Protein AF-A0A2D5HF56-F1 (afdb_monomer_lite)

Structure (mmCIF, N/CA/C/O backbone):
data_AF-A0A2D5HF56-F1
#
_entry.id   AF-A0A2D5HF56-F1
#
loop_
_atom_site.group_PDB
_atom_site.id
_atom_site.type_symbol
_atom_site.label_atom_id
_atom_site.label_alt_id
_atom_site.label_comp_id
_atom_site.label_asym_id
_atom_site.label_entity_id
_atom_site.label_seq_id
_atom_site.pdbx_PDB_ins_code
_atom_site.Cartn_x
_atom_site.Cartn_y
_atom_site.Cartn_z
_atom_site.occupancy
_atom_site.B_iso_or_equiv
_atom_site.auth_seq_id
_atom_site.auth_comp_id
_atom_site.auth_asym_id
_atom_site.auth_atom_id
_atom_site.pdbx_PDB_model_num
ATOM 1 N N . MET A 1 1 ? -7.513 -2.313 31.348 1.00 82.38 1 MET A N 1
ATOM 2 C CA . MET A 1 1 ? -7.761 -2.172 29.903 1.00 82.38 1 MET A CA 1
ATOM 3 C C . M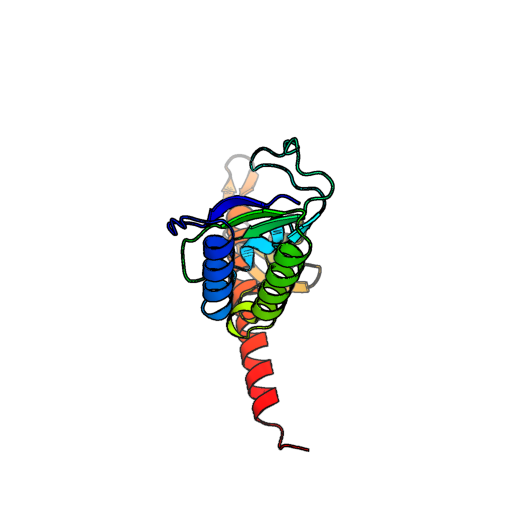ET A 1 1 ? -7.547 -0.720 29.550 1.00 82.38 1 MET A C 1
ATOM 5 O O . MET A 1 1 ? -8.024 0.143 30.278 1.00 82.38 1 MET A O 1
ATOM 9 N N . THR A 1 2 ? -6.757 -0.469 28.518 1.00 86.94 2 THR A N 1
ATOM 10 C CA . THR A 1 2 ? -6.230 0.848 28.182 1.00 86.94 2 THR A CA 1
ATOM 11 C C . THR A 1 2 ? -6.223 0.988 26.669 1.00 86.94 2 THR A C 1
ATOM 13 O O . THR A 1 2 ? -5.838 0.072 25.943 1.00 86.94 2 THR A O 1
ATOM 16 N N . THR A 1 3 ? -6.659 2.148 26.190 1.00 89.56 3 THR A N 1
ATOM 17 C CA . THR A 1 3 ? -6.572 2.534 24.783 1.00 89.56 3 THR A CA 1
ATOM 18 C C . THR A 1 3 ? -6.012 3.941 24.707 1.00 89.56 3 THR A C 1
ATOM 20 O O . THR A 1 3 ? -6.474 4.839 25.408 1.00 89.56 3 THR A O 1
ATOM 23 N N . ILE A 1 4 ? -4.995 4.112 23.874 1.00 88.56 4 ILE A N 1
ATOM 24 C CA . ILE A 1 4 ? -4.274 5.359 23.673 1.00 88.56 4 ILE A CA 1
ATOM 25 C C . ILE A 1 4 ? -4.429 5.742 22.208 1.00 88.56 4 ILE A C 1
ATOM 27 O O . ILE A 1 4 ? -4.004 5.012 21.313 1.00 88.56 4 ILE A O 1
ATOM 31 N N . VAL A 1 5 ? -5.019 6.908 21.965 1.00 88.25 5 VAL A N 1
ATOM 32 C CA . VAL A 1 5 ? -5.097 7.505 20.631 1.00 88.25 5 VAL A CA 1
ATOM 33 C C . VAL A 1 5 ? -3.895 8.431 20.474 1.00 88.25 5 VAL A C 1
ATOM 35 O O . VAL A 1 5 ? -3.876 9.529 21.023 1.00 88.25 5 VAL A O 1
ATOM 38 N N . LEU A 1 6 ? -2.868 7.970 19.760 1.00 84.06 6 LEU A N 1
ATOM 39 C CA . LEU A 1 6 ? -1.667 8.761 19.466 1.00 84.06 6 LEU A CA 1
ATOM 40 C C . LEU A 1 6 ? -1.933 9.746 18.324 1.00 84.06 6 LEU A C 1
ATOM 42 O O . LEU A 1 6 ? -1.434 10.870 18.324 1.00 84.06 6 LEU A O 1
ATOM 46 N N . SER A 1 7 ? -2.732 9.320 17.346 1.00 83.56 7 SER A N 1
ATOM 47 C CA . SER A 1 7 ? -3.205 10.151 16.247 1.00 83.56 7 SER A CA 1
ATOM 48 C C . SER A 1 7 ? -4.525 9.613 15.705 1.00 83.56 7 SER A C 1
ATOM 50 O O . SER A 1 7 ? -4.703 8.405 15.572 1.00 83.56 7 SER A O 1
ATOM 52 N N . ASN A 1 8 ? -5.440 10.510 15.357 1.00 83.19 8 ASN A N 1
ATOM 53 C CA . ASN A 1 8 ? -6.618 10.196 14.554 1.00 83.19 8 ASN A CA 1
ATOM 54 C C . ASN A 1 8 ? -6.879 11.357 13.584 1.00 83.19 8 ASN A C 1
ATOM 56 O O . ASN A 1 8 ? -7.955 11.954 13.553 1.00 83.19 8 ASN A O 1
ATOM 60 N N . GLY A 1 9 ? -5.826 11.760 12.867 1.00 78.88 9 GLY A N 1
ATOM 61 C CA . GLY A 1 9 ? -5.828 12.929 11.996 1.00 78.88 9 GLY A CA 1
ATOM 62 C C . GLY A 1 9 ? -6.280 14.210 12.703 1.00 78.88 9 GLY A C 1
ATOM 63 O O . GLY A 1 9 ? -5.784 14.562 13.771 1.00 78.88 9 GLY A O 1
ATOM 64 N N . HIS A 1 10 ? -7.206 14.932 12.071 1.00 71.12 10 HIS A N 1
ATOM 65 C CA . HIS A 1 10 ? -7.751 16.199 12.571 1.00 71.12 10 HIS A CA 1
ATOM 66 C C . HIS A 1 10 ? -8.986 16.022 13.470 1.00 71.12 10 HIS A C 1
ATOM 68 O O . HIS A 1 10 ? -9.509 17.015 13.983 1.00 71.12 10 HIS A O 1
ATOM 74 N N . LEU A 1 11 ? -9.458 14.785 13.659 1.00 70.62 11 LEU A N 1
ATOM 75 C CA . LEU A 1 11 ? -10.621 14.496 14.488 1.00 70.62 11 LEU A CA 1
ATOM 76 C C . LEU A 1 11 ? -10.235 14.666 15.957 1.00 70.62 11 LEU A C 1
ATOM 78 O O . LEU A 1 11 ? -9.488 13.874 16.531 1.00 70.62 11 LEU A O 1
ATOM 82 N N . ARG A 1 12 ? -10.732 15.744 16.562 1.00 69.12 12 ARG A N 1
ATOM 83 C CA . ARG A 1 12 ? -10.661 15.948 18.006 1.00 69.12 12 ARG A CA 1
ATOM 84 C C . ARG A 1 12 ? -11.896 15.320 18.629 1.00 69.12 12 ARG A C 1
ATOM 86 O O . ARG A 1 12 ? -12.982 15.876 18.508 1.00 69.12 12 ARG A O 1
ATOM 93 N N . SER A 1 13 ? -11.711 14.190 19.295 1.00 79.38 13 SER A N 1
ATOM 94 C CA . SER A 1 13 ? -12.762 13.546 20.079 1.00 79.38 13 SER A CA 1
ATOM 95 C C . SER A 1 13 ? -12.520 13.794 21.563 1.00 79.38 13 SER A C 1
ATOM 97 O O . SER A 1 13 ? -11.384 13.734 22.032 1.00 79.38 13 SER A O 1
ATOM 99 N N . GLU A 1 14 ? -13.588 14.081 22.303 1.00 80.88 14 GLU A N 1
ATOM 100 C CA . GLU A 1 14 ? -13.520 14.315 23.753 1.00 80.88 14 GLU A CA 1
ATOM 101 C C . GLU A 1 14 ? -13.267 13.020 24.537 1.00 80.88 14 GLU A C 1
ATOM 103 O O . GLU A 1 14 ? -12.752 13.052 25.655 1.00 80.88 14 GLU A O 1
ATOM 108 N N . THR A 1 15 ? -13.603 11.872 23.941 1.00 90.19 15 THR A N 1
ATOM 109 C CA . THR A 1 15 ? -13.439 10.545 24.534 1.00 90.19 15 THR A CA 1
ATOM 110 C C . THR A 1 15 ? -12.754 9.586 23.563 1.00 90.19 15 THR A C 1
ATOM 112 O O . THR A 1 15 ? -12.792 9.766 22.344 1.00 90.19 15 THR A O 1
ATOM 115 N N . VAL A 1 16 ? -12.135 8.540 24.118 1.00 90.94 16 VAL A N 1
ATOM 116 C CA . VAL A 1 16 ? -11.556 7.439 23.334 1.00 90.94 16 VAL A CA 1
ATOM 117 C C . VAL A 1 16 ? -12.631 6.734 22.512 1.00 90.94 16 VAL A C 1
ATOM 119 O O . VAL A 1 16 ? -12.412 6.505 21.330 1.00 90.94 16 VAL A O 1
ATOM 122 N N . GLU A 1 17 ? -13.794 6.457 23.104 1.00 93.69 17 GLU A N 1
ATOM 123 C CA . GLU A 1 17 ? -14.915 5.808 22.414 1.00 93.69 17 GLU A CA 1
ATOM 124 C C . GLU A 1 17 ? -15.308 6.583 21.148 1.00 93.69 17 GLU A C 1
ATOM 126 O O . GLU A 1 17 ? -15.296 6.034 20.053 1.00 93.69 17 GLU A O 1
ATOM 131 N N . ALA A 1 18 ? -15.504 7.902 21.266 1.00 91.75 18 ALA A N 1
ATOM 132 C CA . ALA A 1 18 ? -15.844 8.748 20.125 1.00 91.75 18 ALA A CA 1
ATOM 133 C C . ALA A 1 18 ? -14.714 8.836 19.081 1.00 91.75 18 ALA A C 1
ATOM 135 O O . ALA A 1 18 ? -14.970 9.107 17.910 1.00 91.75 18 ALA A O 1
ATOM 136 N N . ALA A 1 19 ? -13.450 8.641 19.472 1.00 91.75 19 ALA A N 1
ATOM 137 C CA . ALA A 1 19 ? -12.343 8.552 18.519 1.00 91.75 19 ALA A CA 1
ATOM 138 C C . ALA A 1 19 ? -12.366 7.228 17.739 1.00 91.75 19 ALA A C 1
ATOM 140 O O . ALA A 1 19 ? -12.103 7.228 16.536 1.00 91.75 19 ALA A O 1
ATOM 141 N N . ILE A 1 20 ? -12.681 6.121 18.417 1.00 95.06 20 ILE A N 1
ATOM 142 C CA . ILE A 1 20 ? -12.808 4.790 17.814 1.00 95.06 20 ILE A CA 1
ATOM 143 C C . ILE A 1 20 ? -14.005 4.755 16.864 1.00 95.06 20 ILE A C 1
ATOM 145 O O . ILE A 1 20 ? -13.844 4.336 15.719 1.00 95.06 20 ILE A O 1
ATOM 149 N N . ASP A 1 21 ? -15.162 5.257 17.298 1.00 94.88 21 ASP A N 1
ATOM 150 C CA . ASP A 1 21 ? -16.370 5.356 16.475 1.00 94.88 21 ASP A CA 1
ATOM 151 C C . ASP A 1 21 ? -16.101 6.139 15.189 1.00 94.88 21 ASP A C 1
ATOM 153 O O . ASP A 1 21 ? -16.334 5.631 14.094 1.00 94.88 21 ASP A O 1
ATOM 157 N N . ALA A 1 22 ? -15.506 7.329 15.309 1.00 93.19 22 ALA A N 1
ATOM 158 C CA . ALA A 1 22 ? -15.204 8.163 14.152 1.00 93.19 22 ALA A CA 1
ATOM 159 C C . ALA A 1 22 ? -14.182 7.514 13.200 1.00 93.19 22 ALA A C 1
ATOM 161 O O . ALA A 1 22 ? -14.289 7.656 11.983 1.00 93.19 22 ALA A O 1
ATOM 162 N N . LEU A 1 23 ? -13.195 6.771 13.721 1.00 95.31 23 LEU A N 1
ATOM 163 C CA . LEU A 1 23 ? -12.273 6.019 12.865 1.00 95.31 23 LEU A CA 1
ATOM 164 C C . LEU A 1 23 ? -12.994 4.886 12.121 1.00 95.31 23 LEU A C 1
ATOM 166 O O . LEU A 1 23 ? -12.729 4.670 10.940 1.00 95.31 23 LEU A O 1
ATOM 170 N N . ILE A 1 24 ? -13.904 4.170 12.784 1.00 96.62 24 ILE A N 1
ATOM 171 C CA . ILE A 1 24 ? -14.690 3.099 12.158 1.00 96.62 24 ILE A CA 1
ATOM 172 C C . ILE A 1 24 ? -15.611 3.666 11.073 1.00 96.62 24 ILE A C 1
ATOM 174 O O . ILE A 1 24 ? -15.694 3.084 9.994 1.00 96.62 24 ILE A O 1
ATOM 178 N N . GLU A 1 25 ? -16.244 4.816 11.306 1.00 95.12 25 GLU A N 1
ATOM 179 C CA . GLU A 1 25 ? -17.004 5.530 10.272 1.00 95.12 25 GLU A CA 1
ATOM 180 C C . GLU A 1 25 ? -16.121 5.854 9.061 1.00 95.12 25 GLU A C 1
ATOM 182 O O . GLU A 1 25 ? -16.479 5.540 7.926 1.00 95.12 25 GLU A O 1
ATOM 187 N N . MET A 1 26 ? -14.908 6.367 9.283 1.00 94.88 26 MET A N 1
ATOM 188 C CA . MET A 1 26 ? -13.971 6.609 8.185 1.00 94.88 26 MET A CA 1
ATOM 189 C C . MET A 1 26 ? -13.557 5.328 7.449 1.00 94.88 26 MET A C 1
ATOM 191 O O . MET A 1 26 ? -13.467 5.344 6.225 1.00 94.88 26 MET A O 1
ATOM 195 N N . LEU A 1 27 ? -13.334 4.218 8.160 1.00 96.50 27 LEU A N 1
ATOM 196 C CA . LEU A 1 27 ? -13.058 2.904 7.563 1.00 96.50 27 LEU A CA 1
ATOM 197 C C . LEU A 1 27 ? -14.255 2.357 6.768 1.00 96.50 27 LEU A C 1
ATOM 199 O O . LEU A 1 27 ? -14.063 1.548 5.861 1.00 96.50 27 LEU A O 1
ATOM 203 N N . ASN A 1 28 ? -15.478 2.795 7.060 1.00 96.19 28 ASN A N 1
ATOM 204 C CA . ASN A 1 28 ? -16.660 2.418 6.288 1.00 96.19 28 ASN A CA 1
ATOM 205 C C . ASN A 1 28 ? -16.835 3.245 5.013 1.00 96.19 28 ASN A C 1
ATOM 207 O O . ASN A 1 28 ? -17.405 2.737 4.049 1.00 96.19 28 ASN A O 1
ATOM 211 N N . ASP A 1 29 ? -16.317 4.468 4.964 1.00 95.69 29 ASP A N 1
ATOM 212 C CA . ASP A 1 29 ? -16.518 5.360 3.818 1.00 95.69 29 ASP A CA 1
ATOM 213 C C . ASP A 1 29 ? -15.306 5.407 2.882 1.00 95.69 29 ASP A C 1
ATOM 215 O O . ASP A 1 29 ? -15.468 5.451 1.659 1.00 95.69 29 ASP A O 1
ATOM 219 N N . HIS A 1 30 ? -14.094 5.322 3.432 1.00 96.62 30 HIS A N 1
ATOM 220 C CA . HIS A 1 30 ? -12.848 5.571 2.712 1.00 96.62 30 HIS A CA 1
ATOM 221 C C . HIS A 1 30 ? -11.956 4.330 2.648 1.00 96.62 30 HIS A C 1
ATOM 223 O O . HIS A 1 30 ? -11.712 3.697 3.678 1.00 96.62 30 HIS A O 1
ATOM 229 N N . PRO A 1 31 ? -11.403 3.976 1.475 1.00 97.38 31 PRO A N 1
ATOM 230 C CA . PRO A 1 31 ? -10.456 2.876 1.382 1.00 97.38 31 PRO A CA 1
ATOM 231 C C . PRO A 1 31 ? -9.149 3.224 2.096 1.00 97.38 31 PRO A C 1
ATOM 233 O O . PRO A 1 31 ? -8.596 4.318 1.942 1.00 97.38 31 PRO A O 1
ATOM 236 N N . LEU A 1 32 ? -8.615 2.259 2.840 1.00 97.69 32 LEU A N 1
ATOM 237 C CA . LEU A 1 32 ? -7.261 2.330 3.368 1.00 97.69 32 LEU A CA 1
ATOM 238 C C . LEU A 1 32 ? -6.257 2.512 2.224 1.00 97.69 32 LEU A C 1
ATOM 240 O O . LEU A 1 32 ? -6.443 2.019 1.109 1.00 97.69 32 LEU A O 1
ATOM 244 N N . ASN A 1 33 ? -5.169 3.221 2.503 1.00 96.50 33 ASN A N 1
ATOM 245 C CA . ASN A 1 33 ? -4.068 3.365 1.566 1.00 96.50 33 ASN A CA 1
ATOM 246 C C . ASN A 1 33 ? -3.184 2.126 1.626 1.00 96.50 33 ASN A C 1
ATOM 248 O O . ASN A 1 33 ? -2.427 1.942 2.581 1.00 96.50 33 ASN A O 1
ATOM 252 N N . ARG A 1 34 ? -3.233 1.304 0.580 1.00 95.94 34 ARG A N 1
ATOM 253 C CA . ARG A 1 34 ? -2.511 0.034 0.521 1.00 95.94 34 ARG A CA 1
ATOM 254 C C . ARG A 1 34 ? -0.992 0.181 0.650 1.00 95.94 34 ARG A C 1
ATOM 256 O O . ARG A 1 34 ? -0.331 -0.742 1.111 1.00 95.94 34 ARG A O 1
ATOM 263 N N . LEU A 1 35 ? -0.426 1.362 0.371 1.00 93.19 35 LEU A N 1
ATOM 264 C CA . LEU A 1 35 ? 0.994 1.650 0.623 1.00 93.19 35 LEU A CA 1
ATOM 265 C C . LEU A 1 35 ? 1.402 1.476 2.091 1.00 93.19 35 LEU A C 1
ATOM 267 O O . LEU A 1 35 ? 2.594 1.323 2.359 1.00 93.19 35 LEU A O 1
ATOM 271 N N . PHE A 1 36 ? 0.448 1.516 3.024 1.00 93.25 36 PHE A N 1
ATOM 272 C CA . PHE A 1 36 ? 0.701 1.325 4.448 1.00 93.25 36 PHE A CA 1
ATOM 273 C C . PHE A 1 36 ? 0.805 -0.145 4.871 1.00 93.25 36 PHE A C 1
ATOM 275 O O . PHE A 1 36 ? 1.264 -0.401 5.980 1.00 93.25 36 PHE A O 1
ATOM 282 N N . GLU A 1 37 ? 0.514 -1.112 3.987 1.00 93.50 37 GLU A N 1
ATOM 283 C CA . GLU A 1 37 ? 0.744 -2.538 4.275 1.00 93.50 37 GLU A CA 1
ATOM 284 C C . GLU A 1 37 ? 2.215 -2.809 4.660 1.00 93.50 37 GLU A C 1
ATOM 286 O O . GLU A 1 37 ? 2.499 -3.627 5.532 1.00 93.50 37 GLU A O 1
ATOM 291 N N . LYS A 1 38 ? 3.163 -2.050 4.087 1.00 88.50 38 LYS A N 1
ATOM 292 C CA . LYS A 1 38 ? 4.602 -2.171 4.388 1.00 88.50 38 LYS A CA 1
ATOM 293 C C . LYS A 1 38 ? 5.002 -1.713 5.801 1.00 88.50 38 LYS A C 1
ATOM 295 O O . LYS A 1 38 ? 6.154 -1.889 6.181 1.00 88.50 38 LYS A O 1
ATOM 300 N N . TYR A 1 39 ? 4.087 -1.098 6.553 1.00 85.00 39 TYR A N 1
ATOM 301 C CA . TYR A 1 39 ? 4.307 -0.596 7.915 1.00 85.00 39 TYR A CA 1
ATOM 302 C C . TYR A 1 39 ? 3.561 -1.433 8.970 1.00 85.00 39 TYR A C 1
ATOM 304 O O . TYR A 1 39 ? 3.062 -0.879 9.943 1.00 85.00 39 TYR A O 1
ATOM 312 N N . GLY A 1 40 ? 3.455 -2.750 8.762 1.00 83.56 40 GLY A N 1
ATOM 313 C CA . GLY A 1 40 ? 2.818 -3.667 9.718 1.00 83.56 40 GLY A CA 1
ATOM 314 C C . GLY A 1 40 ? 1.375 -4.046 9.377 1.00 83.56 40 GLY A C 1
ATOM 315 O O . GLY A 1 40 ? 0.597 -4.337 10.276 1.00 83.56 40 GLY A O 1
ATOM 316 N N . ASP A 1 41 ? 1.000 -4.022 8.092 1.00 90.00 41 ASP A N 1
ATOM 317 C CA . ASP A 1 41 ? -0.311 -4.475 7.592 1.00 90.00 41 ASP A CA 1
ATOM 318 C C . ASP A 1 41 ? -1.523 -3.915 8.363 1.00 90.00 41 ASP A C 1
ATOM 320 O O . ASP A 1 41 ? -2.519 -4.599 8.606 1.00 90.00 41 ASP A O 1
ATOM 324 N N . PHE A 1 42 ? -1.416 -2.644 8.759 1.00 93.50 42 PHE A N 1
ATOM 325 C CA . PHE A 1 42 ? -2.374 -1.875 9.562 1.00 93.50 42 PHE A CA 1
ATOM 326 C C . PHE A 1 42 ? -2.597 -2.337 11.008 1.00 93.50 42 PHE A C 1
ATOM 328 O O . PHE A 1 42 ? -3.125 -1.556 11.801 1.00 93.50 42 PHE A O 1
ATOM 335 N N . VAL A 1 43 ? -2.210 -3.568 11.354 1.00 92.56 43 VAL A N 1
ATOM 336 C CA . VAL A 1 43 ? -2.427 -4.198 12.660 1.00 92.56 43 VAL A CA 1
ATOM 337 C C . VAL A 1 43 ? -1.157 -4.933 13.082 1.00 92.56 43 VAL A C 1
ATOM 339 O O . VAL A 1 43 ? -0.854 -6.015 12.581 1.00 92.56 43 VAL A O 1
ATOM 342 N N . GLU A 1 44 ? -0.442 -4.381 14.058 1.00 87.19 44 GLU A N 1
ATOM 343 C CA . GLU A 1 44 ? 0.815 -4.944 14.552 1.00 87.19 44 GLU A CA 1
ATOM 344 C C . GLU A 1 44 ? 0.675 -5.402 16.009 1.00 87.19 44 GLU A C 1
ATOM 346 O O . GLU A 1 44 ? 0.131 -4.695 16.865 1.00 87.19 44 GLU A O 1
ATOM 351 N N . ARG A 1 45 ? 1.158 -6.616 16.294 1.00 73.06 45 ARG A N 1
ATOM 352 C CA . ARG A 1 45 ? 1.278 -7.137 17.663 1.00 73.06 45 ARG A CA 1
ATOM 353 C C . ARG A 1 45 ? 2.547 -6.561 18.291 1.00 73.06 45 ARG A C 1
ATOM 355 O O . ARG A 1 45 ? 3.537 -6.417 17.589 1.00 73.06 45 ARG A O 1
ATOM 362 N N . ASP A 1 46 ? 2.509 -6.276 19.592 1.00 68.38 46 ASP A N 1
ATOM 363 C CA . ASP A 1 46 ? 3.597 -5.657 20.369 1.00 68.38 46 ASP A CA 1
ATOM 364 C C . ASP A 1 46 ? 3.719 -4.144 20.158 1.00 68.38 46 ASP A C 1
ATOM 366 O O . ASP A 1 46 ? 4.698 -3.637 19.610 1.00 68.38 46 ASP A O 1
ATOM 370 N N . ALA A 1 47 ? 2.697 -3.411 20.614 1.00 63.72 47 ALA A N 1
ATOM 371 C CA . ALA A 1 47 ? 2.599 -1.973 20.415 1.00 63.72 47 ALA A CA 1
ATOM 372 C C . ALA A 1 47 ? 3.849 -1.198 20.860 1.00 63.72 47 ALA A C 1
ATOM 374 O O . ALA A 1 47 ? 4.188 -1.095 22.044 1.00 63.72 47 ALA A O 1
ATOM 375 N N . ARG A 1 48 ? 4.483 -0.575 19.872 1.00 66.06 48 ARG A N 1
ATOM 376 C CA . ARG A 1 48 ? 5.541 0.411 20.045 1.00 66.06 48 ARG A CA 1
ATOM 377 C C . ARG A 1 48 ? 4.999 1.788 19.690 1.00 66.06 48 ARG A C 1
ATOM 379 O O . ARG A 1 48 ? 4.079 1.922 18.885 1.00 66.06 48 ARG A O 1
ATOM 386 N N . ASN A 1 49 ? 5.560 2.830 20.287 1.00 62.75 49 ASN A N 1
ATOM 387 C CA . ASN A 1 49 ? 5.280 4.192 19.860 1.00 62.75 49 ASN A CA 1
ATOM 388 C C . ASN A 1 49 ? 5.868 4.450 18.455 1.00 62.75 49 ASN A C 1
ATOM 390 O O . ASN A 1 49 ? 6.608 3.634 17.906 1.00 62.75 49 ASN A O 1
ATOM 394 N N . LEU A 1 50 ? 5.602 5.629 17.884 1.00 62.00 50 LEU A N 1
ATOM 395 C CA . LEU A 1 50 ? 6.124 6.021 16.562 1.00 62.00 50 LEU A CA 1
ATOM 396 C C . LEU A 1 50 ? 7.668 6.062 16.475 1.00 62.00 50 LEU A C 1
ATOM 398 O O . LEU A 1 50 ? 8.211 6.230 15.387 1.00 62.00 50 LEU A O 1
ATOM 402 N N . ARG A 1 51 ? 8.379 5.940 17.605 1.00 64.81 51 ARG A N 1
ATOM 403 C CA . ARG A 1 51 ? 9.846 5.857 17.697 1.00 64.81 51 ARG A CA 1
ATOM 404 C C . ARG A 1 51 ? 10.353 4.418 17.870 1.00 64.81 51 ARG A C 1
ATOM 406 O O . ARG A 1 51 ? 11.560 4.220 17.950 1.00 64.81 51 ARG A O 1
ATOM 413 N N . GLY A 1 52 ? 9.466 3.423 17.913 1.00 66.31 52 GLY A N 1
ATOM 414 C CA . GLY A 1 52 ? 9.821 2.020 18.132 1.00 66.31 52 GLY A CA 1
ATOM 415 C C . GLY A 1 52 ? 10.033 1.643 19.603 1.00 66.31 52 GLY A C 1
ATOM 416 O O . GLY A 1 52 ? 10.539 0.557 19.877 1.00 66.31 52 GLY A O 1
ATOM 417 N N . GLU A 1 53 ? 9.660 2.508 20.546 1.00 70.06 53 GLU A N 1
ATOM 418 C CA . GLU A 1 53 ? 9.821 2.278 21.986 1.00 70.06 53 GLU A CA 1
ATOM 419 C C . GLU A 1 53 ? 8.564 1.627 22.571 1.00 70.06 53 GLU A C 1
ATOM 421 O O . GLU A 1 53 ? 7.447 1.905 22.131 1.00 70.06 53 GLU A O 1
ATOM 426 N N . TRP A 1 54 ? 8.732 0.784 23.588 1.00 67.06 54 TRP A N 1
ATOM 427 C CA . TRP A 1 54 ? 7.609 0.193 24.312 1.00 67.06 54 TRP A CA 1
ATOM 428 C C . TRP A 1 54 ? 6.760 1.270 24.988 1.00 67.06 54 TRP A C 1
ATOM 430 O O . TRP A 1 54 ? 7.284 2.180 25.630 1.00 67.06 54 TRP A O 1
ATOM 440 N N . LEU A 1 55 ? 5.439 1.146 24.869 1.00 69.25 55 LEU A N 1
ATOM 441 C CA . LEU A 1 55 ? 4.513 1.989 25.616 1.00 69.25 55 LEU A CA 1
ATOM 442 C C . LEU A 1 55 ? 4.317 1.408 27.020 1.00 69.25 55 LEU A C 1
ATOM 444 O O . LEU A 1 55 ? 3.652 0.386 27.197 1.00 69.25 55 LEU A O 1
ATOM 448 N N . GLU A 1 56 ? 4.904 2.065 28.022 1.00 65.88 56 GLU A N 1
ATOM 449 C CA . GLU A 1 56 ? 4.703 1.704 29.427 1.00 65.88 56 GLU A CA 1
ATOM 450 C C . GLU A 1 56 ? 3.207 1.737 29.791 1.00 65.88 56 GLU A C 1
ATOM 452 O O . GLU A 1 56 ? 2.485 2.677 29.457 1.00 65.88 56 GLU A O 1
ATOM 457 N N . GLY A 1 57 ? 2.729 0.696 30.481 1.00 66.06 57 GLY A N 1
ATOM 458 C CA . GLY A 1 57 ? 1.340 0.601 30.949 1.00 66.06 57 GLY A CA 1
ATOM 459 C C . GLY A 1 57 ? 0.335 -0.010 29.962 1.00 66.06 57 GLY A C 1
ATOM 460 O O . GLY A 1 57 ? -0.853 -0.079 30.287 1.00 66.06 57 GLY A O 1
ATOM 461 N N . VAL A 1 58 ? 0.776 -0.489 28.790 1.00 69.88 58 VAL A N 1
ATOM 462 C CA . VAL A 1 58 ? -0.088 -1.183 27.814 1.00 69.88 58 VAL A CA 1
ATOM 463 C C . VAL A 1 58 ? 0.523 -2.523 27.385 1.00 69.88 58 VAL A C 1
ATOM 465 O O . VAL A 1 58 ? 0.865 -2.753 26.229 1.00 69.88 58 VAL A O 1
ATOM 468 N N . GLU A 1 59 ? 0.677 -3.435 28.344 1.00 75.50 59 GLU A N 1
ATOM 469 C CA . GLU A 1 59 ? 1.131 -4.800 28.058 1.00 75.50 59 GLU A CA 1
ATOM 470 C C . GLU A 1 59 ? 0.145 -5.525 27.127 1.00 75.50 59 GLU A C 1
ATOM 472 O O . GLU A 1 59 ? -1.074 -5.346 27.240 1.00 75.50 59 GLU A O 1
ATOM 477 N N . ASN A 1 60 ? 0.681 -6.354 26.223 1.00 78.94 60 ASN A N 1
ATOM 478 C CA . ASN A 1 60 ? -0.072 -7.138 25.233 1.00 78.94 60 ASN A CA 1
ATOM 479 C C . ASN A 1 60 ? -0.984 -6.299 24.320 1.00 78.94 60 ASN A C 1
ATOM 481 O O . ASN A 1 60 ? -2.025 -6.771 23.863 1.00 78.94 60 ASN A O 1
ATOM 485 N N . ALA A 1 61 ? -0.614 -5.042 24.077 1.00 85.75 61 ALA A N 1
ATOM 486 C CA . ALA A 1 61 ? -1.386 -4.154 23.228 1.00 85.75 61 ALA A CA 1
ATOM 487 C C . ALA A 1 61 ? -1.142 -4.398 21.739 1.00 85.75 61 ALA A C 1
ATOM 489 O O . ALA A 1 61 ? -0.050 -4.781 21.310 1.00 85.75 61 ALA A O 1
ATOM 490 N N . ILE A 1 62 ? -2.173 -4.101 20.958 1.00 90.31 62 ILE A N 1
ATOM 491 C CA . ILE A 1 62 ? -2.152 -4.102 19.501 1.00 90.31 62 ILE A CA 1
ATOM 492 C C . ILE A 1 62 ? -2.070 -2.656 19.022 1.00 90.31 62 ILE A C 1
ATOM 494 O O . ILE A 1 62 ? -2.767 -1.777 19.538 1.00 90.31 62 ILE A O 1
ATOM 498 N N . SER A 1 63 ? -1.193 -2.426 18.048 1.00 90.50 63 SER A N 1
ATOM 499 C CA . SER A 1 63 ? -1.053 -1.156 17.348 1.00 90.50 63 SER A CA 1
ATOM 500 C C . SER A 1 63 ? -1.874 -1.175 16.065 1.00 90.50 63 SER A C 1
ATOM 502 O O . SER A 1 63 ? -1.784 -2.110 15.271 1.00 90.50 63 SER A O 1
ATOM 504 N N . PHE A 1 64 ? -2.651 -0.120 15.862 1.00 93.62 64 PHE A N 1
ATOM 505 C CA . 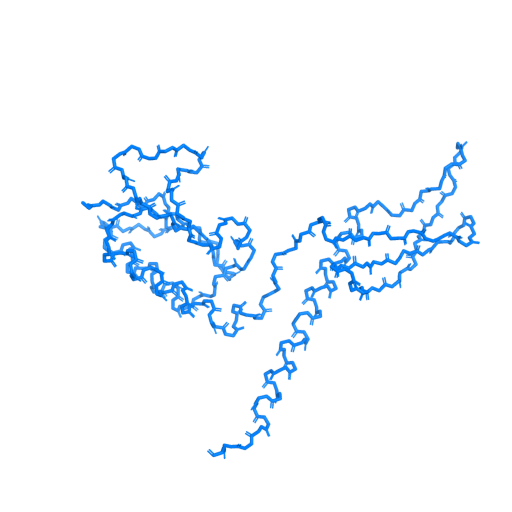PHE A 1 64 ? -3.418 0.152 14.658 1.00 93.62 64 PHE A CA 1
ATOM 506 C C . PHE A 1 64 ? -2.842 1.399 14.003 1.00 93.62 64 PHE A C 1
ATOM 508 O O . PHE A 1 64 ? -2.928 2.491 14.572 1.00 93.62 64 PHE A O 1
ATOM 515 N N . PHE A 1 65 ? -2.249 1.250 12.821 1.00 92.94 65 PHE A N 1
ATOM 516 C CA . PHE A 1 65 ? -1.556 2.339 12.138 1.00 92.94 65 PHE A CA 1
ATOM 517 C C . PHE A 1 65 ? -1.866 2.356 10.648 1.00 92.94 65 PHE A C 1
ATOM 519 O O . PHE A 1 65 ? -1.754 1.345 9.964 1.00 92.94 65 PHE A O 1
ATOM 526 N N . GLY A 1 66 ? -2.218 3.519 10.116 1.00 94.25 66 GLY A N 1
ATOM 527 C CA . GLY A 1 66 ? -2.550 3.610 8.706 1.00 94.25 66 GLY A CA 1
ATOM 528 C C . GLY A 1 66 ? -2.917 5.002 8.244 1.00 94.25 66 GLY A C 1
ATOM 529 O O . GLY A 1 66 ? -2.826 5.987 8.976 1.00 94.25 66 GLY A O 1
ATOM 530 N N . ASN A 1 67 ? -3.335 5.058 6.987 1.00 95.25 67 ASN A N 1
ATOM 531 C CA . ASN A 1 67 ? -3.870 6.241 6.337 1.00 95.25 67 ASN A CA 1
ATOM 532 C C . ASN A 1 67 ? -4.900 5.805 5.290 1.00 95.25 67 ASN A C 1
ATOM 534 O O . ASN A 1 67 ? -4.974 4.626 4.936 1.00 95.25 67 ASN A O 1
ATOM 538 N N . PHE A 1 68 ? -5.655 6.759 4.766 1.00 95.81 68 PHE A N 1
ATOM 539 C CA . PHE A 1 68 ? -6.658 6.550 3.732 1.00 95.81 68 PHE A CA 1
ATOM 540 C C . PHE A 1 68 ? -6.101 6.925 2.357 1.00 95.81 68 PHE A C 1
ATOM 542 O O . PHE A 1 68 ? -5.168 7.721 2.231 1.00 95.81 68 PHE A O 1
ATOM 549 N N . PHE A 1 69 ? -6.608 6.281 1.310 1.00 95.06 69 PHE A N 1
ATOM 550 C CA . PHE A 1 69 ? -6.092 6.462 -0.047 1.00 95.06 69 PHE A CA 1
ATOM 551 C C . PHE A 1 69 ? -6.490 7.819 -0.638 1.00 95.06 69 PHE A C 1
ATOM 553 O O . PHE A 1 69 ? -5.697 8.466 -1.318 1.00 95.06 69 PHE A O 1
ATOM 560 N N . ASP A 1 70 ? -7.706 8.264 -0.343 1.00 93.50 70 ASP A N 1
ATOM 561 C CA . ASP A 1 70 ? -8.320 9.483 -0.868 1.00 93.50 70 ASP A CA 1
ATOM 562 C C . ASP A 1 70 ? -8.291 10.656 0.125 1.00 93.50 70 ASP A C 1
ATOM 564 O O . ASP A 1 70 ? -8.755 11.755 -0.188 1.00 93.50 70 ASP A O 1
ATOM 568 N N . ARG A 1 71 ? -7.733 10.451 1.324 1.00 88.94 71 ARG A N 1
ATOM 569 C CA . ARG A 1 71 ? -7.650 11.462 2.382 1.00 88.94 71 ARG A CA 1
ATOM 570 C C . ARG A 1 71 ? -6.311 11.409 3.097 1.00 88.94 71 ARG A C 1
ATOM 572 O O . ARG A 1 71 ? -5.815 10.348 3.443 1.00 88.94 71 ARG A O 1
ATOM 579 N N . SER A 1 72 ? -5.761 12.580 3.407 1.00 86.31 72 SER A N 1
ATOM 580 C CA . SER A 1 72 ? -4.596 12.693 4.286 1.00 86.31 72 SER A CA 1
ATOM 581 C C . SER A 1 72 ? -5.035 12.638 5.753 1.00 86.31 72 SER A C 1
ATOM 583 O O . SER A 1 72 ? -5.159 13.674 6.407 1.00 86.31 72 SER A O 1
ATOM 585 N N . HIS A 1 73 ? -5.281 11.433 6.268 1.00 87.75 73 HIS A N 1
ATOM 586 C CA . HIS A 1 73 ? -5.729 11.186 7.639 1.00 87.75 73 HIS A CA 1
ATOM 587 C C . HIS A 1 73 ? -4.983 9.997 8.249 1.00 87.75 73 HIS A C 1
ATOM 589 O O . HIS A 1 73 ? -5.425 8.852 8.191 1.00 87.75 73 HIS A O 1
ATOM 595 N N . VAL A 1 74 ? -3.819 10.280 8.832 1.00 90.75 74 VAL A N 1
ATOM 596 C CA . VAL A 1 74 ? -3.040 9.263 9.544 1.00 90.75 74 VAL A CA 1
ATOM 597 C C . VAL A 1 74 ? -3.719 8.943 10.873 1.00 90.75 74 VAL A C 1
ATOM 599 O O . VAL A 1 74 ? -4.025 9.854 11.645 1.00 90.75 74 VAL A O 1
ATOM 602 N N . PHE A 1 75 ? -3.912 7.658 11.156 1.00 92.75 75 PHE A N 1
ATOM 603 C CA . PHE A 1 75 ? -4.338 7.172 12.465 1.00 92.75 75 PHE A CA 1
ATOM 604 C C . PHE A 1 75 ? -3.245 6.308 13.098 1.00 92.75 75 PHE A C 1
ATOM 606 O O . PHE A 1 75 ? -2.498 5.610 12.414 1.00 92.75 75 PHE A O 1
ATOM 613 N N . SER A 1 76 ? -3.139 6.393 14.420 1.00 91.69 76 SER A N 1
ATOM 614 C CA . SER A 1 76 ? -2.237 5.613 15.257 1.00 91.69 76 SER A CA 1
ATOM 615 C C . SER A 1 76 ? -2.908 5.414 16.612 1.00 91.69 76 SER A C 1
ATOM 617 O O . SER A 1 76 ? -3.053 6.358 17.395 1.00 91.69 76 SER A O 1
ATOM 619 N N . ILE A 1 77 ? -3.375 4.196 16.862 1.00 91.50 77 ILE A N 1
ATOM 620 C CA . ILE A 1 77 ? -4.097 3.819 18.076 1.00 91.50 77 ILE A CA 1
ATOM 621 C C . ILE A 1 77 ? -3.431 2.587 18.661 1.00 91.50 77 ILE A C 1
ATOM 623 O O . ILE A 1 77 ? -3.104 1.652 17.942 1.00 91.50 77 ILE A O 1
ATOM 627 N N . VAL A 1 78 ? -3.256 2.575 19.975 1.00 90.88 78 VAL A N 1
ATOM 628 C CA . VAL A 1 78 ? -2.740 1.422 20.706 1.00 90.88 78 VAL A CA 1
ATOM 629 C C . VAL A 1 78 ? -3.779 0.984 21.718 1.00 90.88 78 VAL A C 1
ATOM 631 O O . VAL A 1 78 ? -4.274 1.808 22.484 1.00 90.88 78 VAL A O 1
ATOM 634 N N . SER A 1 79 ? -4.122 -0.301 21.733 1.00 91.12 79 SER A N 1
ATOM 635 C CA . SER A 1 79 ? -5.151 -0.817 22.633 1.00 91.12 79 SER A CA 1
ATOM 636 C C . SER A 1 79 ? -4.840 -2.221 23.136 1.00 91.12 79 SER A C 1
ATOM 638 O O . SER A 1 79 ? -4.443 -3.089 22.363 1.00 91.12 79 SER A O 1
ATOM 640 N N . ASN A 1 80 ? -5.061 -2.448 24.432 1.00 90.56 80 ASN A N 1
ATOM 641 C CA . ASN A 1 80 ? -5.223 -3.785 25.015 1.00 90.56 80 ASN A CA 1
ATOM 642 C C . ASN A 1 80 ? -6.647 -4.010 25.554 1.00 90.56 80 ASN A C 1
ATOM 644 O O . ASN A 1 80 ? -6.881 -4.921 26.347 1.00 90.56 80 ASN A O 1
ATOM 648 N N . ASP A 1 81 ? -7.590 -3.153 25.156 1.00 92.75 81 ASP A N 1
ATOM 649 C CA . ASP A 1 81 ? -9.009 -3.348 25.413 1.00 92.75 81 ASP A CA 1
ATOM 650 C C . ASP A 1 81 ? -9.578 -4.321 24.367 1.00 92.75 81 ASP A C 1
ATOM 652 O O . ASP A 1 81 ? -9.604 -3.976 23.181 1.00 92.75 81 ASP A O 1
ATOM 656 N N . PRO A 1 82 ? -10.040 -5.523 24.765 1.00 93.69 82 PRO A N 1
ATOM 657 C CA . PRO A 1 82 ? -10.551 -6.511 23.822 1.00 93.69 82 PRO A CA 1
ATOM 658 C C . PRO A 1 82 ? -11.691 -5.980 22.950 1.00 93.69 82 PRO A C 1
ATOM 660 O O . PRO A 1 82 ? -11.765 -6.339 21.777 1.00 93.69 82 PRO A O 1
ATOM 663 N N . HIS A 1 83 ? -12.542 -5.102 23.491 1.00 95.56 83 HIS A N 1
ATOM 664 C CA . HIS A 1 83 ? -13.683 -4.563 22.759 1.00 95.56 83 HIS A CA 1
ATOM 665 C C . HIS A 1 83 ? -13.240 -3.636 21.620 1.00 95.56 83 HIS A C 1
ATOM 667 O O . HIS A 1 83 ? -13.683 -3.789 20.480 1.00 95.56 83 HIS A O 1
ATOM 673 N N . HIS A 1 84 ? -12.322 -2.704 21.894 1.00 95.19 84 HIS A N 1
ATOM 674 C CA . HIS A 1 84 ? -11.779 -1.818 20.859 1.00 95.19 84 HIS A CA 1
ATOM 675 C C . HIS A 1 84 ? -10.955 -2.588 19.829 1.00 95.19 84 HIS A C 1
ATOM 677 O O . HIS A 1 84 ? -11.074 -2.334 18.631 1.00 95.19 84 HIS A O 1
ATOM 683 N N . VAL A 1 85 ? -10.145 -3.545 20.287 1.00 94.75 85 VAL A N 1
ATOM 684 C CA . VAL A 1 85 ? -9.328 -4.399 19.420 1.00 94.75 85 VAL A CA 1
ATOM 685 C C . VAL A 1 85 ? -10.203 -5.157 18.427 1.00 94.75 85 VAL A C 1
ATOM 687 O O . VAL A 1 85 ? -9.933 -5.121 17.229 1.00 94.75 85 VAL A O 1
ATOM 690 N N . GLU A 1 86 ? -11.254 -5.825 18.904 1.00 96.88 86 GLU A N 1
ATOM 691 C CA . GLU A 1 86 ? -12.155 -6.605 18.056 1.00 96.88 86 GLU A CA 1
ATOM 692 C C . GLU A 1 86 ? -12.809 -5.727 16.984 1.00 96.88 86 GLU A C 1
ATOM 694 O O . GLU A 1 86 ? -12.764 -6.055 15.796 1.00 96.88 86 GLU A O 1
ATOM 699 N N . ARG A 1 87 ? -13.348 -4.572 17.388 1.00 97.81 87 ARG A N 1
ATOM 700 C CA . ARG A 1 87 ? -14.026 -3.641 16.479 1.00 97.81 87 ARG A CA 1
ATOM 701 C C . ARG A 1 87 ? -13.094 -3.073 15.413 1.00 97.81 87 ARG A C 1
ATOM 703 O O . ARG A 1 87 ? -13.461 -3.053 14.239 1.00 97.81 87 ARG A O 1
ATOM 710 N N . LEU A 1 88 ? -11.893 -2.639 15.797 1.00 97.06 88 LEU A N 1
ATOM 711 C CA . LEU A 1 88 ? -10.910 -2.094 14.858 1.00 97.06 88 LEU A CA 1
ATOM 712 C C . LEU A 1 88 ? -10.392 -3.164 13.893 1.00 97.06 88 LEU A C 1
ATOM 714 O O . LEU A 1 88 ? -10.330 -2.916 12.690 1.00 97.06 88 LEU A O 1
ATOM 718 N N . CYS A 1 89 ? -10.084 -4.366 14.387 1.00 97.06 89 CYS A N 1
ATOM 719 C CA . CYS A 1 89 ? -9.697 -5.494 13.540 1.00 97.06 89 CYS A CA 1
ATOM 720 C C . CYS A 1 89 ? -10.792 -5.830 12.521 1.00 97.06 89 CYS A C 1
ATOM 722 O O . CYS A 1 89 ? -10.492 -6.001 11.340 1.00 97.06 89 CYS A O 1
ATOM 724 N N . ALA A 1 90 ? -12.054 -5.889 12.955 1.00 98.19 90 ALA A N 1
ATOM 725 C CA . ALA A 1 90 ? -13.183 -6.166 12.073 1.00 98.19 90 ALA A CA 1
ATOM 726 C C . ALA A 1 90 ? -13.362 -5.071 11.009 1.00 98.19 90 ALA A C 1
ATOM 728 O O . ALA A 1 90 ? -13.500 -5.387 9.828 1.00 98.19 90 ALA A O 1
ATOM 729 N N . ALA A 1 91 ? -13.301 -3.794 11.400 1.00 98.19 91 ALA A N 1
ATOM 730 C CA . ALA A 1 91 ? -13.438 -2.666 10.480 1.00 98.19 91 ALA A CA 1
ATOM 731 C C . ALA A 1 91 ? -12.298 -2.613 9.447 1.00 98.19 91 ALA A C 1
ATOM 733 O O . ALA A 1 91 ? -12.549 -2.439 8.255 1.00 98.19 91 ALA A O 1
ATOM 734 N N . ILE A 1 92 ? -11.050 -2.834 9.873 1.00 97.88 92 ILE A N 1
ATOM 735 C CA . ILE A 1 92 ? -9.894 -2.906 8.968 1.00 97.88 92 ILE A CA 1
ATOM 736 C C . ILE A 1 92 ? -10.027 -4.103 8.024 1.00 97.88 92 ILE A C 1
ATOM 738 O O . ILE A 1 92 ? -9.847 -3.951 6.817 1.00 97.88 92 ILE A O 1
ATOM 742 N N . ALA A 1 93 ? -10.380 -5.284 8.537 1.00 97.81 93 ALA A N 1
ATOM 743 C CA . ALA A 1 93 ? -10.568 -6.472 7.709 1.00 97.81 93 ALA A CA 1
ATOM 744 C C . ALA A 1 93 ? -11.666 -6.261 6.655 1.00 97.81 93 ALA A C 1
ATOM 746 O O . ALA A 1 93 ? -11.454 -6.598 5.492 1.00 97.81 93 ALA A O 1
ATOM 747 N N . ALA A 1 94 ? -12.796 -5.654 7.032 1.00 98.19 94 ALA A N 1
ATOM 748 C CA . ALA A 1 94 ? -13.873 -5.310 6.109 1.00 98.19 94 ALA A CA 1
ATOM 749 C C . ALA A 1 94 ? -13.417 -4.294 5.049 1.00 98.19 94 ALA A C 1
ATOM 751 O O . ALA A 1 94 ? -13.669 -4.493 3.860 1.00 98.19 94 ALA A O 1
ATOM 752 N N . ASN A 1 95 ? -12.683 -3.249 5.449 1.00 98.19 95 ASN A N 1
ATOM 753 C CA . ASN A 1 95 ? -12.149 -2.253 4.521 1.00 98.19 95 ASN A CA 1
ATOM 754 C C . ASN A 1 95 ? -11.226 -2.885 3.464 1.00 98.19 95 ASN A C 1
ATOM 756 O O . ASN A 1 95 ? -11.333 -2.580 2.278 1.00 98.19 95 ASN A O 1
ATOM 760 N N . ARG A 1 96 ? -10.385 -3.841 3.872 1.00 97.38 96 ARG A N 1
ATOM 761 C CA . ARG A 1 96 ? -9.461 -4.553 2.975 1.00 97.38 96 ARG A CA 1
ATOM 762 C C . ARG A 1 96 ? -10.146 -5.446 1.939 1.00 97.38 96 ARG A C 1
ATOM 764 O O . ARG A 1 96 ? -9.509 -5.845 0.970 1.00 97.38 96 ARG A O 1
ATOM 771 N N . GLN A 1 97 ? -11.424 -5.772 2.128 1.00 97.38 97 GLN A N 1
ATOM 772 C CA . GLN A 1 97 ? -12.211 -6.521 1.143 1.00 97.38 97 GLN A CA 1
ATOM 773 C C . GLN A 1 97 ? -12.928 -5.611 0.141 1.00 97.38 97 GLN A C 1
ATOM 775 O O . GLN A 1 97 ? -13.571 -6.102 -0.787 1.00 97.38 97 GLN A O 1
ATOM 780 N N . ARG A 1 98 ? -12.844 -4.286 0.303 1.00 96.38 98 ARG A N 1
ATOM 781 C CA . ARG A 1 98 ? -13.534 -3.362 -0.593 1.00 96.38 98 ARG A CA 1
ATOM 782 C C . ARG A 1 98 ? -12.902 -3.361 -1.991 1.00 96.38 98 ARG A C 1
ATOM 784 O O . ARG A 1 98 ? -11.673 -3.386 -2.107 1.00 96.38 98 ARG A O 1
ATOM 791 N N . PRO A 1 99 ? -13.706 -3.239 -3.063 1.00 96.31 99 PRO A N 1
ATOM 792 C CA . PRO A 1 99 ? -13.192 -3.153 -4.430 1.00 96.31 99 PRO A CA 1
ATOM 793 C C . PRO A 1 99 ? -12.209 -1.995 -4.652 1.00 96.31 99 PRO A C 1
ATOM 795 O O . PRO A 1 99 ? -11.201 -2.161 -5.331 1.00 96.31 99 PRO A O 1
ATOM 798 N N . ASP A 1 100 ? -12.468 -0.829 -4.060 1.00 96.00 100 ASP A N 1
ATOM 799 C CA . ASP A 1 100 ? -11.620 0.364 -4.174 1.00 96.00 100 ASP A CA 1
ATOM 800 C C . ASP A 1 100 ? -10.279 0.234 -3.426 1.00 96.00 100 ASP A C 1
ATOM 802 O O . ASP A 1 100 ? -9.278 0.813 -3.852 1.00 96.00 100 ASP A O 1
ATOM 806 N N . TYR A 1 101 ? -10.222 -0.574 -2.366 1.00 97.19 101 TYR A N 1
ATOM 807 C CA . TYR A 1 101 ? -8.974 -0.998 -1.733 1.00 97.19 101 TYR A CA 1
ATOM 808 C C . TYR A 1 101 ? -8.219 -2.017 -2.597 1.00 97.19 101 TYR A C 1
ATOM 810 O O . TYR A 1 101 ? -7.044 -1.825 -2.905 1.00 97.19 101 TYR A O 1
ATOM 818 N N . LEU A 1 102 ? -8.897 -3.079 -3.044 1.00 97.00 102 LEU A N 1
ATOM 819 C CA . LEU A 1 102 ? -8.285 -4.168 -3.817 1.00 97.00 102 LEU A CA 1
ATOM 820 C C . LEU A 1 102 ? -7.769 -3.715 -5.190 1.00 97.00 102 LEU A C 1
ATOM 822 O O . LEU A 1 102 ? -6.793 -4.271 -5.705 1.00 97.00 102 LEU A O 1
ATOM 826 N N . ARG A 1 103 ? -8.380 -2.675 -5.762 1.00 96.50 103 ARG A N 1
ATOM 827 C CA . ARG A 1 103 ? -7.933 -2.038 -7.004 1.00 96.50 103 ARG A CA 1
ATOM 828 C C . ARG A 1 103 ? -6.602 -1.296 -6.855 1.00 96.50 103 ARG A C 1
ATOM 830 O O . ARG A 1 103 ? -5.927 -1.070 -7.858 1.00 96.50 103 ARG A O 1
ATOM 837 N N . GLN A 1 104 ? -6.192 -0.930 -5.638 1.00 96.75 104 GLN A N 1
ATOM 838 C CA . GLN A 1 104 ? -4.871 -0.345 -5.402 1.00 96.75 104 GLN A CA 1
ATOM 839 C C . GLN A 1 104 ? -3.784 -1.422 -5.553 1.00 96.75 104 GLN A C 1
ATOM 841 O O . GLN A 1 10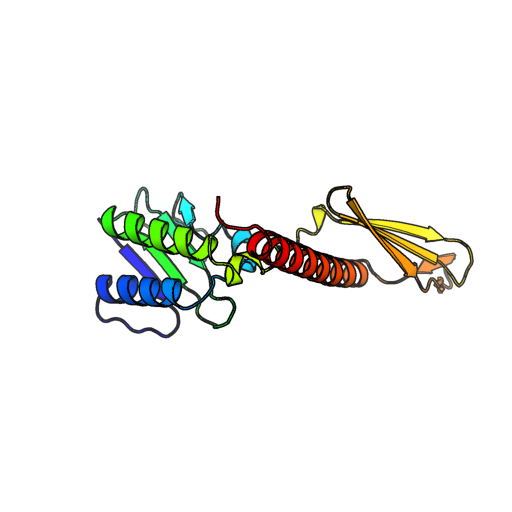4 ? -3.942 -2.530 -5.023 1.00 96.75 104 GLN A O 1
ATOM 846 N N . PRO A 1 105 ? -2.663 -1.123 -6.235 1.00 94.75 105 PRO A N 1
ATOM 847 C CA . PRO A 1 105 ? -1.559 -2.066 -6.332 1.00 94.75 105 PRO A CA 1
ATOM 848 C C . PRO A 1 105 ? -0.935 -2.318 -4.951 1.00 94.75 105 PRO A C 1
ATOM 850 O O . PRO A 1 105 ? -0.909 -1.408 -4.116 1.00 94.75 105 PRO A O 1
ATOM 853 N N . PRO A 1 106 ? -0.417 -3.532 -4.697 1.00 92.81 106 PRO A N 1
ATOM 854 C CA . PRO A 1 106 ? 0.339 -3.808 -3.480 1.00 92.81 106 PRO A CA 1
ATOM 855 C C . PRO A 1 106 ? 1.592 -2.915 -3.392 1.00 92.81 106 PRO A C 1
ATOM 857 O O . PRO A 1 106 ? 2.071 -2.425 -4.424 1.00 92.81 106 PRO A O 1
ATOM 860 N N . PRO A 1 107 ? 2.159 -2.707 -2.187 1.00 94.00 107 PRO A N 1
ATOM 861 C CA . PRO A 1 107 ? 3.407 -1.975 -2.036 1.00 94.00 107 PRO A CA 1
ATOM 862 C C . PRO A 1 107 ? 4.520 -2.557 -2.907 1.00 94.00 107 PRO A C 1
ATOM 864 O O . PRO A 1 107 ? 4.757 -3.763 -2.937 1.00 94.00 107 PRO A O 1
ATOM 867 N N . TYR A 1 108 ? 5.224 -1.663 -3.592 1.00 95.19 108 TYR A N 1
ATOM 868 C CA . TYR A 1 108 ? 6.403 -2.008 -4.369 1.00 95.19 108 TYR A CA 1
ATOM 869 C C . TYR A 1 108 ? 7.578 -2.354 -3.447 1.00 95.19 108 TYR A C 1
ATOM 871 O O . TYR A 1 108 ? 7.904 -1.577 -2.545 1.00 95.19 108 TYR A O 1
ATOM 879 N N . ASP A 1 109 ? 8.239 -3.472 -3.725 1.00 95.25 109 ASP A N 1
ATOM 880 C CA . ASP A 1 109 ? 9.435 -3.938 -3.032 1.00 95.25 109 ASP A CA 1
ATOM 881 C C . ASP A 1 109 ? 10.640 -3.853 -3.989 1.00 95.25 109 ASP A C 1
ATOM 883 O O . ASP A 1 109 ? 10.664 -4.539 -5.018 1.00 95.25 109 ASP A O 1
ATOM 887 N N . PRO A 1 110 ? 11.631 -2.987 -3.712 1.00 95.69 110 PRO A N 1
ATOM 888 C CA . PRO A 1 110 ?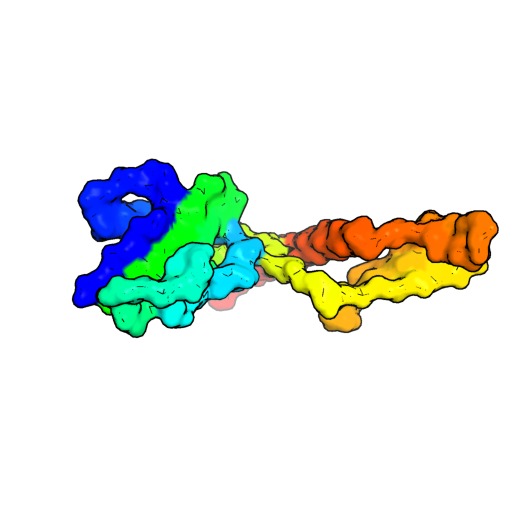 12.782 -2.813 -4.590 1.00 95.69 110 PRO A CA 1
ATOM 889 C C . PRO A 1 110 ? 13.623 -4.080 -4.747 1.00 95.69 110 PRO A C 1
ATOM 891 O O . PRO A 1 110 ? 14.161 -4.277 -5.836 1.00 95.69 110 PRO A O 1
ATOM 894 N N . ASP A 1 111 ? 13.668 -4.952 -3.739 1.00 96.62 111 ASP A N 1
ATOM 895 C CA . ASP A 1 111 ? 14.522 -6.147 -3.738 1.00 96.62 111 ASP A CA 1
ATOM 896 C C . ASP A 1 111 ? 13.994 -7.238 -4.681 1.00 96.62 111 ASP A C 1
ATOM 898 O O . ASP A 1 111 ? 14.705 -8.175 -5.046 1.00 96.62 111 ASP A O 1
ATOM 902 N N . LYS A 1 112 ? 12.739 -7.103 -5.119 1.00 96.81 112 LYS A N 1
ATOM 903 C CA . LYS A 1 112 ? 12.087 -8.019 -6.060 1.00 96.81 112 LYS A CA 1
ATOM 904 C C . LYS A 1 112 ? 12.323 -7.656 -7.523 1.00 96.81 112 LYS A C 1
ATOM 906 O O . LYS A 1 112 ? 11.963 -8.454 -8.392 1.00 96.81 112 LYS A O 1
ATOM 911 N N . LEU A 1 113 ? 12.895 -6.482 -7.811 1.00 98.12 113 LEU A N 1
ATOM 912 C CA . LEU A 1 113 ? 13.204 -6.048 -9.171 1.00 98.12 113 LEU A CA 1
ATOM 913 C C . LEU A 1 113 ? 14.595 -6.514 -9.593 1.00 98.12 113 LEU A C 1
ATOM 915 O O . LEU A 1 113 ? 15.598 -6.210 -8.957 1.00 98.12 113 LEU A O 1
ATOM 919 N N . VAL A 1 114 ? 14.651 -7.165 -10.748 1.00 97.81 114 VAL A N 1
ATOM 920 C CA . VAL A 1 114 ? 15.885 -7.469 -11.464 1.00 97.81 114 VAL A CA 1
ATOM 921 C C . VAL A 1 114 ? 15.964 -6.574 -12.699 1.00 97.81 114 VAL A C 1
ATOM 923 O O . VAL A 1 114 ? 15.030 -6.523 -13.506 1.00 97.81 114 VAL A O 1
ATOM 926 N N . ILE A 1 115 ? 17.094 -5.878 -12.837 1.00 96.44 115 ILE A N 1
ATOM 927 C CA . ILE A 1 115 ? 17.415 -4.990 -13.958 1.00 96.44 115 ILE A CA 1
ATOM 928 C C . ILE A 1 115 ? 18.524 -5.650 -14.781 1.00 96.44 115 ILE A C 1
ATOM 930 O O . ILE A 1 115 ? 19.699 -5.609 -14.419 1.00 96.44 115 ILE A O 1
ATOM 934 N N . GLU A 1 116 ? 18.165 -6.257 -15.909 1.00 94.81 116 GLU A N 1
ATOM 935 C CA . GLU A 1 116 ? 19.134 -6.870 -16.818 1.00 94.81 116 GLU A CA 1
ATOM 936 C C . GLU A 1 116 ? 19.484 -5.913 -17.957 1.00 94.81 116 GLU A C 1
ATOM 938 O O . GLU A 1 116 ? 18.677 -5.665 -18.855 1.00 94.81 116 GLU A O 1
ATOM 943 N N . ARG A 1 117 ? 20.715 -5.398 -17.951 1.00 91.62 117 ARG A N 1
ATOM 944 C CA . ARG A 1 117 ? 21.208 -4.470 -18.976 1.00 91.62 117 ARG A CA 1
ATOM 945 C C . ARG A 1 117 ? 21.851 -5.233 -20.130 1.00 91.62 117 ARG A C 1
ATOM 947 O O . ARG A 1 117 ? 22.810 -5.980 -19.940 1.00 91.62 117 ARG A O 1
ATOM 954 N N . LYS A 1 118 ? 21.348 -5.016 -21.342 1.00 87.81 118 LYS A N 1
ATOM 955 C CA . LYS A 1 118 ? 21.844 -5.604 -22.590 1.00 87.81 118 LYS A CA 1
ATOM 956 C C . LYS A 1 118 ? 22.436 -4.509 -23.462 1.00 87.81 118 LYS A C 1
ATOM 958 O O . LYS A 1 118 ? 21.804 -3.492 -23.725 1.00 87.81 118 LYS A O 1
ATOM 963 N N . ARG A 1 119 ? 23.663 -4.717 -23.931 1.00 81.38 119 ARG A N 1
ATOM 964 C CA . ARG A 1 119 ? 24.374 -3.758 -24.780 1.00 81.38 119 ARG A CA 1
ATOM 965 C C . ARG A 1 119 ? 24.552 -4.330 -26.176 1.00 81.38 119 ARG A C 1
ATOM 967 O O . ARG A 1 119 ? 25.178 -5.377 -26.323 1.00 81.38 119 ARG A O 1
ATOM 974 N N . PHE A 1 120 ? 24.087 -3.590 -27.178 1.00 75.44 120 PHE A N 1
ATOM 975 C CA . PHE A 1 120 ? 24.213 -3.973 -28.586 1.00 75.44 120 PHE A CA 1
ATOM 976 C C . PHE A 1 120 ? 25.166 -3.064 -29.366 1.00 75.44 120 PHE A C 1
ATOM 978 O O . PHE A 1 120 ? 25.798 -3.523 -30.314 1.00 75.44 120 PHE A O 1
ATOM 985 N N . SER A 1 121 ? 25.315 -1.795 -28.969 1.00 76.25 121 SER A N 1
ATOM 986 C CA . SER A 1 121 ? 26.258 -0.860 -29.597 1.00 76.25 121 SER A CA 1
ATOM 987 C C . SER A 1 121 ? 26.857 0.127 -28.589 1.00 76.25 121 SER A C 1
ATOM 989 O O . SER A 1 121 ? 26.804 -0.103 -27.383 1.00 76.25 121 SER A O 1
ATOM 991 N N . THR A 1 122 ? 27.466 1.214 -29.073 1.00 75.06 122 THR A N 1
ATOM 992 C CA . THR A 1 122 ? 27.975 2.307 -28.232 1.00 75.06 122 THR A CA 1
ATOM 993 C C . THR A 1 122 ? 26.960 3.400 -27.921 1.00 75.06 122 THR A C 1
ATOM 995 O O . THR A 1 122 ? 27.232 4.255 -27.082 1.00 75.06 122 THR A O 1
ATOM 998 N N . ILE A 1 123 ? 25.802 3.358 -28.582 1.00 77.50 123 ILE A N 1
ATOM 999 C CA . ILE A 1 123 ? 24.740 4.368 -28.479 1.00 77.50 123 ILE A CA 1
ATOM 1000 C C . ILE A 1 123 ? 23.358 3.758 -28.207 1.00 77.50 123 ILE A C 1
ATOM 1002 O O . ILE A 1 123 ? 22.384 4.486 -28.046 1.00 77.50 123 ILE A O 1
ATOM 1006 N N . GLN A 1 124 ? 23.251 2.425 -28.199 1.00 78.12 124 GLN A N 1
ATOM 1007 C CA . GLN A 1 124 ? 21.999 1.698 -27.997 1.00 78.12 124 GLN A CA 1
ATOM 1008 C C . GLN A 1 124 ? 22.201 0.495 -27.077 1.00 78.12 124 GLN A C 1
ATOM 1010 O O . GLN A 1 124 ? 23.006 -0.406 -27.352 1.00 78.12 124 GLN A O 1
ATOM 1015 N N . GLY A 1 125 ? 21.428 0.483 -25.998 1.00 86.00 125 GLY A N 1
ATOM 1016 C CA . GLY A 1 125 ? 21.242 -0.658 -25.123 1.00 86.00 125 GLY A CA 1
ATOM 1017 C C . GLY A 1 125 ? 19.762 -0.954 -24.952 1.00 86.00 125 GLY A C 1
ATOM 1018 O O . GLY A 1 125 ? 18.894 -0.235 -25.443 1.00 86.00 125 GLY A O 1
ATOM 1019 N N . GLU A 1 126 ? 19.482 -2.028 -24.239 1.00 91.62 126 GLU A N 1
ATOM 1020 C CA . GLU A 1 126 ? 18.153 -2.359 -23.765 1.00 91.62 126 GLU A CA 1
ATOM 1021 C C . GLU A 1 126 ? 18.238 -2.789 -22.308 1.00 91.62 126 GLU A C 1
ATOM 1023 O O . GLU A 1 126 ? 19.269 -3.272 -21.839 1.00 91.62 126 GLU A O 1
ATOM 1028 N N . VAL A 1 127 ? 17.132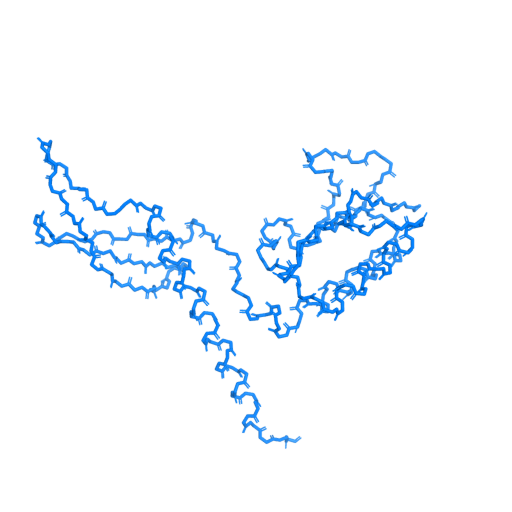 -2.649 -21.596 1.00 94.25 127 VAL A N 1
ATOM 1029 C CA . VAL A 1 127 ? 16.987 -3.102 -20.221 1.00 94.25 127 VAL A CA 1
ATOM 1030 C C . VAL A 1 127 ? 15.767 -3.996 -20.140 1.00 94.25 127 VAL A C 1
ATOM 1032 O O . VAL A 1 127 ? 14.659 -3.579 -20.469 1.00 94.25 127 VAL A O 1
ATOM 1035 N N . LEU A 1 128 ? 15.977 -5.240 -19.721 1.00 96.12 128 LEU A N 1
ATOM 1036 C CA . LEU A 1 128 ? 14.906 -6.159 -19.371 1.00 96.12 128 LEU A CA 1
ATOM 1037 C C . LEU A 1 128 ? 14.611 -6.012 -17.879 1.00 96.12 128 LEU A C 1
ATOM 1039 O O . LEU A 1 128 ? 15.487 -6.222 -17.042 1.00 96.12 128 LEU A O 1
ATOM 1043 N N . LEU A 1 129 ? 13.368 -5.657 -17.569 1.00 97.75 129 LEU A N 1
ATOM 1044 C CA . LEU A 1 129 ? 12.864 -5.598 -16.206 1.00 97.75 129 LEU A CA 1
ATOM 1045 C C . LEU A 1 129 ? 12.070 -6.860 -15.884 1.00 97.75 129 LEU A C 1
ATOM 1047 O O . LEU A 1 129 ? 11.125 -7.217 -16.595 1.00 97.75 129 LEU A O 1
ATOM 1051 N N . THR A 1 130 ? 12.423 -7.486 -14.769 1.00 97.69 130 THR A N 1
ATOM 1052 C CA . THR A 1 130 ? 11.744 -8.661 -14.218 1.00 97.69 130 THR A CA 1
ATOM 1053 C C . THR A 1 130 ? 11.418 -8.387 -12.754 1.00 97.69 130 THR A C 1
ATOM 1055 O O . THR A 1 130 ? 12.272 -7.897 -12.026 1.00 97.69 130 THR A O 1
ATOM 1058 N N . TYR A 1 131 ? 10.203 -8.691 -12.307 1.00 97.38 131 TYR A N 1
ATOM 1059 C CA . TYR A 1 131 ? 9.766 -8.503 -10.922 1.00 97.38 131 TYR A CA 1
ATOM 1060 C C . TYR A 1 131 ? 9.196 -9.810 -10.376 1.00 97.38 131 TYR A C 1
ATOM 1062 O O . TYR A 1 131 ? 8.350 -10.417 -11.027 1.00 97.38 131 TYR A O 1
ATOM 1070 N N . GLU A 1 132 ? 9.700 -10.283 -9.232 1.00 95.62 132 GLU A N 1
ATOM 1071 C CA . GLU A 1 132 ? 9.395 -11.631 -8.702 1.00 95.62 132 GLU A CA 1
ATOM 1072 C C . GLU A 1 132 ? 9.577 -12.754 -9.743 1.00 95.62 132 GLU A C 1
ATOM 1074 O O . GLU A 1 132 ? 8.780 -13.684 -9.850 1.00 95.62 132 GLU A O 1
ATOM 1079 N N . GLY A 1 133 ? 10.616 -12.655 -10.577 1.00 94.38 133 GLY A N 1
ATOM 1080 C CA . GLY A 1 133 ? 10.869 -13.627 -11.647 1.00 94.38 133 GLY A CA 1
ATOM 1081 C C . GLY A 1 133 ? 9.909 -13.535 -12.843 1.00 94.38 133 GLY A C 1
ATOM 1082 O O . GLY A 1 133 ? 10.095 -14.254 -13.824 1.00 94.38 133 GLY A O 1
ATOM 1083 N N . GLN A 1 134 ? 8.920 -12.636 -12.820 1.00 94.69 134 GLN A N 1
ATOM 1084 C CA . GLN A 1 134 ? 8.019 -12.386 -13.942 1.00 94.69 134 GLN A CA 1
ATOM 1085 C C . GLN A 1 134 ? 8.502 -11.215 -14.790 1.00 94.69 134 GLN A C 1
ATOM 1087 O O . GLN A 1 134 ? 8.814 -10.138 -14.283 1.00 94.69 134 GLN A O 1
ATOM 1092 N N . ARG A 1 135 ? 8.528 -11.402 -16.111 1.00 96.12 135 ARG A N 1
ATOM 1093 C CA . ARG A 1 135 ? 8.892 -10.333 -17.041 1.00 96.12 135 ARG A CA 1
ATOM 1094 C C . ARG A 1 135 ? 7.890 -9.180 -16.932 1.00 96.12 135 ARG A C 1
ATOM 1096 O O . ARG A 1 135 ? 6.701 -9.348 -17.216 1.00 96.12 135 ARG A O 1
ATOM 1103 N N . ILE A 1 136 ? 8.394 -7.993 -16.592 1.00 95.56 136 ILE A N 1
ATOM 1104 C CA . ILE A 1 136 ? 7.679 -6.748 -16.853 1.00 95.56 136 ILE A CA 1
ATOM 1105 C C . ILE A 1 136 ? 7.789 -6.519 -18.356 1.00 95.56 136 ILE A C 1
ATOM 1107 O O . ILE A 1 136 ? 6.917 -6.956 -19.098 1.00 95.56 136 ILE A O 1
ATOM 1111 N N . GLU A 1 137 ? 8.873 -5.919 -18.832 1.00 95.88 137 GLU A N 1
ATOM 1112 C CA . GLU A 1 137 ? 9.085 -5.681 -20.257 1.00 95.88 137 GLU A CA 1
ATOM 1113 C C . GLU A 1 137 ? 10.560 -5.380 -20.545 1.00 95.88 137 GLU A C 1
ATOM 1115 O O . GLU A 1 137 ? 11.366 -5.225 -19.625 1.00 95.88 137 GLU A O 1
ATOM 1120 N N . GLN A 1 138 ? 10.907 -5.312 -21.826 1.00 94.50 138 GLN A N 1
ATOM 1121 C CA . GLN A 1 138 ? 12.198 -4.857 -22.319 1.00 94.50 138 GLN A CA 1
ATOM 1122 C C . GLN A 1 138 ? 12.077 -3.477 -22.957 1.00 94.50 138 GLN A C 1
ATOM 1124 O O . GLN A 1 138 ? 11.253 -3.252 -23.842 1.00 94.50 138 GLN A O 1
ATOM 1129 N N . TYR A 1 139 ? 12.921 -2.563 -22.500 1.00 93.50 139 TYR A N 1
ATOM 1130 C CA . TYR A 1 139 ? 12.920 -1.162 -22.894 1.00 93.50 139 TYR A CA 1
ATOM 1131 C C . TYR A 1 139 ? 14.229 -0.817 -23.587 1.00 93.50 139 TYR A C 1
ATOM 1133 O O . TYR A 1 139 ? 15.267 -1.382 -23.253 1.00 93.50 139 TYR A O 1
ATOM 1141 N N . GLY A 1 140 ? 14.201 0.141 -24.510 1.00 91.06 140 GLY A N 1
ATOM 1142 C CA . GLY A 1 140 ? 15.431 0.765 -24.989 1.00 91.06 140 GLY A CA 1
ATOM 1143 C C . GLY A 1 140 ? 16.096 1.568 -23.869 1.00 91.06 140 GLY A C 1
ATOM 1144 O O . GLY A 1 140 ? 15.414 2.271 -23.125 1.00 91.06 140 GLY A O 1
ATOM 1145 N N . ASP A 1 141 ? 17.418 1.477 -23.768 1.00 88.00 141 ASP A N 1
ATOM 1146 C CA . ASP A 1 141 ? 18.246 2.267 -22.859 1.00 88.00 141 ASP A CA 1
ATOM 1147 C C . ASP A 1 141 ? 19.217 3.122 -23.671 1.00 88.00 141 ASP A C 1
ATOM 1149 O O . ASP A 1 141 ? 19.938 2.634 -24.552 1.00 88.00 141 ASP A O 1
ATOM 1153 N N . THR A 1 142 ? 19.225 4.421 -23.381 1.00 80.62 142 THR A N 1
ATOM 1154 C CA . THR A 1 142 ? 20.158 5.349 -24.019 1.00 80.62 142 THR A CA 1
ATOM 1155 C C . THR A 1 142 ? 21.500 5.215 -23.324 1.00 80.62 142 THR A C 1
ATOM 1157 O O . THR A 1 142 ? 21.774 5.907 -22.348 1.00 80.62 142 THR A O 1
ATOM 1160 N N . ILE A 1 143 ? 22.340 4.319 -23.829 1.00 80.88 143 ILE A N 1
ATOM 1161 C CA . ILE A 1 143 ? 23.692 4.138 -23.307 1.00 80.88 143 ILE A CA 1
ATOM 1162 C C . ILE A 1 143 ? 24.657 5.143 -23.937 1.00 80.88 143 ILE A C 1
ATOM 1164 O O . ILE A 1 143 ? 24.583 5.449 -25.130 1.00 80.88 143 ILE A O 1
ATOM 1168 N N . ARG A 1 144 ? 25.592 5.637 -23.135 1.00 82.12 144 ARG A N 1
ATOM 1169 C CA . ARG A 1 144 ? 26.698 6.494 -23.560 1.00 82.12 144 ARG A CA 1
ATOM 1170 C C . ARG A 1 144 ? 28.011 5.873 -23.124 1.00 82.12 144 ARG A C 1
ATOM 1172 O O . ARG A 1 144 ? 28.118 5.390 -22.005 1.00 82.12 144 ARG A O 1
ATOM 1179 N N . LEU A 1 145 ? 29.006 5.903 -24.003 1.00 81.25 145 LEU A N 1
ATOM 1180 C CA . LEU A 1 145 ? 30.384 5.605 -23.631 1.00 81.25 145 LEU A CA 1
ATOM 1181 C C . LEU A 1 145 ? 31.013 6.873 -23.045 1.00 81.25 145 LEU A C 1
ATOM 1183 O O . LEU A 1 145 ? 31.101 7.888 -23.73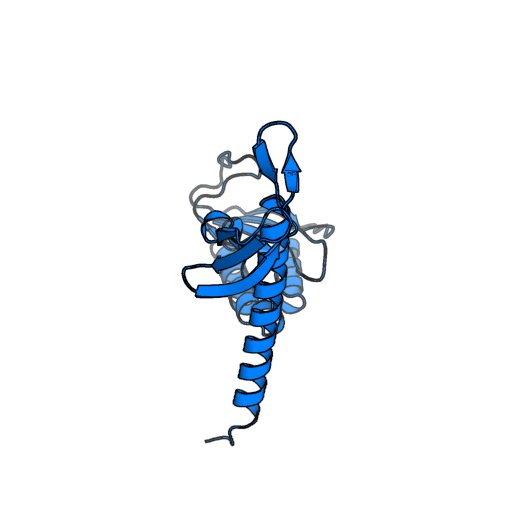8 1.00 81.25 145 LEU A O 1
ATOM 1187 N N . ASP A 1 146 ? 31.418 6.831 -21.780 1.00 81.50 146 ASP A N 1
ATOM 1188 C CA . ASP A 1 146 ? 32.109 7.941 -21.132 1.00 81.50 146 ASP A CA 1
ATOM 1189 C C . ASP A 1 146 ? 33.570 8.059 -21.626 1.00 81.50 146 ASP A C 1
ATOM 1191 O O . ASP A 1 146 ? 34.127 7.171 -22.280 1.00 81.50 146 ASP A O 1
ATOM 1195 N N . GLY A 1 147 ? 34.232 9.170 -21.288 1.00 76.12 147 GLY A N 1
ATOM 1196 C CA . GLY A 1 147 ? 35.643 9.399 -21.631 1.00 76.12 147 GLY A CA 1
ATOM 1197 C C . GLY A 1 147 ? 36.641 8.478 -20.908 1.00 76.12 147 GLY A C 1
ATOM 1198 O O . GLY A 1 147 ? 37.845 8.616 -21.110 1.00 76.12 147 GLY A O 1
ATOM 1199 N N . ARG A 1 148 ? 36.163 7.569 -20.049 1.00 83.00 148 ARG A N 1
ATOM 1200 C CA . ARG A 1 148 ? 36.941 6.585 -19.281 1.00 83.00 148 ARG A CA 1
ATOM 1201 C C . ARG A 1 148 ? 36.712 5.152 -19.777 1.00 83.00 148 ARG A C 1
ATOM 1203 O O . ARG A 1 148 ? 37.348 4.234 -19.266 1.00 83.00 148 ARG A O 1
ATOM 1210 N N . GLY A 1 149 ? 35.856 4.960 -20.783 1.00 79.94 149 GLY A N 1
ATOM 1211 C CA . GLY A 1 149 ? 35.524 3.658 -21.356 1.00 79.94 149 GLY A CA 1
ATOM 1212 C C . GLY A 1 149 ? 34.390 2.908 -20.644 1.00 79.94 149 GLY A C 1
ATOM 1213 O O . GLY A 1 149 ? 34.161 1.739 -20.963 1.00 79.94 149 GLY A O 1
ATOM 1214 N N . ASN A 1 150 ? 33.673 3.546 -19.716 1.00 81.88 150 ASN A N 1
ATOM 1215 C CA . ASN A 1 150 ? 32.493 2.988 -19.056 1.00 81.88 150 ASN A CA 1
ATOM 1216 C C . ASN A 1 150 ? 31.223 3.300 -19.848 1.00 81.88 150 ASN A C 1
ATOM 1218 O O . ASN A 1 150 ? 31.106 4.343 -20.486 1.00 81.88 150 ASN A O 1
ATOM 1222 N N . TYR A 1 151 ? 30.250 2.396 -19.783 1.00 74.31 151 TYR A N 1
ATOM 1223 C CA . TYR A 1 151 ? 28.944 2.595 -20.399 1.00 74.31 151 TYR A CA 1
ATOM 1224 C C . TYR A 1 151 ? 27.941 3.056 -19.345 1.00 74.31 151 TYR A C 1
ATOM 1226 O O . TYR A 1 151 ? 27.726 2.354 -18.360 1.00 74.31 151 TYR A O 1
ATOM 1234 N N . GLU A 1 152 ? 27.308 4.199 -19.584 1.00 82.62 152 GLU A N 1
ATOM 1235 C CA . GLU A 1 152 ? 26.313 4.807 -18.703 1.00 82.62 152 GLU A CA 1
ATOM 1236 C C . GLU A 1 152 ? 24.961 4.873 -19.420 1.00 82.62 152 GLU A C 1
ATOM 1238 O O . GLU A 1 152 ? 24.830 5.534 -20.450 1.00 82.62 152 GLU A O 1
ATOM 1243 N N . GLY A 1 153 ? 23.969 4.149 -18.901 1.00 86.38 153 GLY A N 1
ATOM 1244 C CA . GLY A 1 153 ? 22.562 4.262 -19.300 1.00 86.38 153 GLY A CA 1
ATOM 1245 C C . GLY A 1 153 ? 21.752 5.021 -18.252 1.00 86.38 153 GLY A C 1
ATOM 1246 O O . GLY A 1 153 ? 22.315 5.680 -17.377 1.00 86.38 153 GLY A O 1
ATOM 1247 N N . HIS A 1 154 ? 20.427 4.892 -18.285 1.00 91.38 154 HIS A N 1
ATOM 1248 C CA . HIS A 1 154 ? 19.599 5.390 -17.185 1.00 91.38 154 HIS A CA 1
ATOM 1249 C C . HIS A 1 154 ? 19.983 4.718 -15.860 1.00 91.38 154 HIS A C 1
ATOM 1251 O O . HIS A 1 154 ? 20.187 3.502 -15.823 1.00 91.38 154 HIS A O 1
ATOM 1257 N N . GLU A 1 155 ? 20.054 5.492 -14.777 1.00 92.62 155 GLU A N 1
ATOM 1258 C CA . GLU A 1 155 ? 20.302 4.987 -13.423 1.00 92.62 155 GLU A CA 1
ATOM 1259 C C . GLU A 1 155 ? 19.185 4.047 -12.941 1.00 92.62 155 GLU A C 1
ATOM 1261 O O . GLU A 1 155 ? 18.058 4.091 -13.432 1.00 92.62 155 GLU A O 1
ATOM 1266 N N . ASP A 1 156 ? 19.467 3.213 -11.939 1.00 94.50 156 ASP A N 1
ATOM 1267 C CA . ASP A 1 156 ? 18.499 2.232 -11.428 1.00 94.50 156 ASP A CA 1
ATOM 1268 C C . ASP A 1 156 ? 17.219 2.890 -10.888 1.00 94.50 156 ASP A C 1
ATOM 1270 O O . ASP A 1 156 ? 16.131 2.340 -11.062 1.00 94.50 156 ASP A O 1
ATOM 1274 N N . HIS A 1 157 ? 17.305 4.101 -10.317 1.00 95.38 157 HIS A N 1
ATOM 1275 C CA . HIS A 1 157 ? 16.129 4.834 -9.827 1.00 95.38 157 HIS A CA 1
ATOM 1276 C C . HIS A 1 157 ? 15.088 5.066 -10.938 1.00 95.38 157 HIS A C 1
ATOM 1278 O O . HIS A 1 157 ? 13.889 4.916 -10.705 1.00 95.38 157 HIS A O 1
ATOM 1284 N N . TYR A 1 158 ? 15.545 5.356 -12.161 1.00 95.50 158 TYR A N 1
ATOM 1285 C CA . TYR A 1 158 ? 14.678 5.538 -13.321 1.00 95.50 158 TYR A CA 1
ATOM 1286 C C . TYR A 1 158 ? 13.927 4.241 -13.636 1.00 95.50 158 TYR A C 1
ATOM 1288 O O . TYR A 1 158 ? 12.711 4.244 -13.828 1.00 95.50 158 TYR A O 1
ATOM 1296 N N . TRP A 1 159 ? 14.633 3.110 -13.623 1.00 96.25 159 TRP A N 1
ATOM 1297 C CA . TRP A 1 159 ? 14.043 1.800 -13.895 1.00 96.25 159 TRP A CA 1
ATOM 1298 C C . TRP A 1 159 ? 13.087 1.334 -12.799 1.00 96.25 159 TRP A C 1
ATOM 1300 O O . TRP A 1 159 ? 12.060 0.732 -13.116 1.00 96.25 159 TRP A O 1
ATOM 1310 N N . HIS A 1 160 ? 13.351 1.674 -11.535 1.00 97.62 160 HIS A N 1
ATOM 1311 C CA . HIS A 1 160 ? 12.396 1.468 -10.447 1.00 97.62 160 HIS A CA 1
ATOM 1312 C C . HIS A 1 160 ? 11.082 2.218 -10.690 1.00 97.62 160 HIS A C 1
ATOM 1314 O O . HIS A 1 160 ? 10.008 1.660 -10.462 1.00 97.62 160 HIS A O 1
ATOM 1320 N N . ASP A 1 161 ? 11.132 3.460 -11.168 1.00 97.31 161 ASP A N 1
ATOM 1321 C CA . ASP A 1 161 ? 9.920 4.242 -11.423 1.00 97.31 161 ASP A CA 1
ATOM 1322 C C . ASP A 1 161 ? 9.133 3.725 -12.634 1.00 97.31 161 ASP A C 1
ATOM 1324 O O . ASP A 1 161 ? 7.900 3.656 -12.588 1.00 97.31 161 ASP A O 1
ATOM 1328 N N . ILE A 1 162 ? 9.829 3.260 -13.678 1.00 97.12 162 ILE A N 1
ATOM 1329 C CA . ILE A 1 162 ? 9.204 2.538 -14.794 1.00 97.12 162 ILE A CA 1
ATOM 1330 C C . ILE A 1 162 ? 8.524 1.255 -14.296 1.00 97.12 162 ILE A C 1
ATOM 1332 O O . ILE A 1 162 ? 7.353 1.031 -14.607 1.00 97.12 162 ILE A O 1
ATOM 1336 N N . ALA A 1 163 ? 9.211 0.446 -13.481 1.00 97.38 163 ALA A N 1
ATOM 1337 C CA . ALA A 1 163 ? 8.662 -0.790 -12.929 1.00 97.38 163 ALA A CA 1
ATOM 1338 C C . ALA A 1 163 ? 7.399 -0.536 -12.093 1.00 97.38 163 ALA A C 1
ATOM 1340 O O . ALA A 1 163 ? 6.376 -1.178 -12.327 1.00 97.38 163 ALA A O 1
ATOM 1341 N N . LYS A 1 164 ? 7.432 0.436 -11.168 1.00 96.56 164 LYS A N 1
ATOM 1342 C CA . LYS A 1 164 ? 6.273 0.816 -10.339 1.00 96.56 164 LYS A CA 1
ATOM 1343 C C . LYS A 1 164 ? 5.061 1.181 -11.190 1.00 96.56 164 LYS A C 1
ATOM 1345 O O . LYS A 1 164 ? 3.962 0.694 -10.930 1.00 96.56 164 LYS A O 1
ATOM 1350 N N . ARG A 1 165 ? 5.253 2.029 -12.206 1.00 96.75 165 ARG A N 1
ATOM 1351 C CA . ARG A 1 165 ? 4.171 2.479 -13.091 1.00 96.75 165 ARG A CA 1
ATOM 1352 C C . ARG A 1 165 ? 3.546 1.311 -13.846 1.00 96.75 165 ARG A C 1
ATOM 1354 O O . ARG A 1 165 ? 2.323 1.204 -13.909 1.00 96.75 165 ARG A O 1
ATOM 1361 N N . ASP A 1 166 ? 4.374 0.441 -14.411 1.00 97.19 166 ASP A N 1
ATOM 1362 C CA . ASP A 1 166 ? 3.899 -0.670 -15.228 1.00 97.19 166 ASP A CA 1
ATOM 1363 C C . ASP A 1 166 ? 3.241 -1.774 -14.393 1.00 97.19 166 ASP A C 1
ATOM 1365 O O . ASP A 1 166 ? 2.204 -2.299 -14.800 1.00 97.19 166 ASP A O 1
ATOM 1369 N N . LEU A 1 167 ? 3.765 -2.069 -13.199 1.00 96.81 167 LEU A N 1
ATOM 1370 C CA . LEU A 1 167 ? 3.124 -2.970 -12.237 1.00 96.81 167 LEU A CA 1
ATOM 1371 C C . LEU A 1 167 ? 1.767 -2.423 -11.777 1.00 96.81 167 LEU A C 1
ATOM 1373 O O . LEU A 1 167 ? 0.781 -3.157 -11.795 1.00 96.81 167 LEU A O 1
ATOM 1377 N N . ALA A 1 168 ? 1.688 -1.132 -11.435 1.00 95.75 168 ALA A N 1
ATOM 1378 C CA . ALA A 1 168 ? 0.435 -0.494 -11.037 1.00 95.75 168 ALA A CA 1
ATOM 1379 C C . ALA A 1 168 ? -0.618 -0.553 -12.152 1.00 95.75 168 ALA A C 1
ATOM 1381 O O . ALA A 1 168 ? -1.762 -0.935 -11.909 1.00 95.75 168 ALA A O 1
ATOM 1382 N N . ARG A 1 169 ? -0.220 -0.235 -13.389 1.00 96.25 169 ARG A N 1
ATOM 1383 C CA . ARG A 1 169 ? -1.097 -0.317 -14.560 1.00 96.25 169 ARG A CA 1
ATOM 1384 C C . ARG A 1 169 ? -1.614 -1.742 -14.779 1.00 96.25 169 ARG A C 1
ATOM 1386 O O . ARG A 1 169 ? -2.819 -1.929 -14.911 1.00 96.25 169 ARG A O 1
ATOM 1393 N N . ARG A 1 170 ? -0.729 -2.746 -14.766 1.00 95.62 170 ARG A N 1
ATOM 1394 C CA . ARG A 1 170 ? -1.107 -4.161 -14.939 1.00 95.62 170 ARG A CA 1
ATOM 1395 C C . ARG A 1 170 ? -2.044 -4.655 -13.844 1.00 95.62 170 ARG A C 1
ATOM 1397 O O . ARG A 1 170 ? -2.968 -5.402 -14.145 1.00 95.62 170 ARG A O 1
ATOM 1404 N N . HIS A 1 171 ? -1.814 -4.244 -12.596 1.00 96.19 171 HIS A N 1
ATOM 1405 C CA . HIS A 1 171 ? -2.678 -4.597 -11.468 1.00 96.19 171 HIS A CA 1
ATOM 1406 C C . HIS A 1 171 ? -4.105 -4.095 -11.689 1.00 96.19 171 HIS A C 1
ATOM 1408 O O . HIS A 1 171 ? -5.050 -4.875 -11.603 1.00 96.19 171 HIS A O 1
ATOM 1414 N N . VAL A 1 172 ? -4.254 -2.816 -12.043 1.00 95.56 172 VAL A N 1
ATOM 1415 C CA . VAL A 1 172 ? -5.566 -2.215 -12.323 1.00 95.56 172 VAL A CA 1
ATOM 1416 C C . VAL A 1 172 ? -6.234 -2.889 -13.522 1.00 95.56 172 VAL A C 1
ATOM 1418 O O . VAL A 1 172 ? -7.396 -3.266 -13.432 1.00 95.56 172 VAL A O 1
ATOM 1421 N N . GLU A 1 173 ? -5.504 -3.120 -14.617 1.00 95.81 173 GLU A N 1
ATOM 1422 C CA . GLU A 1 173 ? -6.030 -3.822 -15.798 1.00 95.81 173 GLU A CA 1
ATOM 1423 C C . GLU A 1 173 ? -6.503 -5.251 -15.474 1.00 95.81 173 GLU A C 1
ATOM 1425 O O . GLU A 1 173 ? -7.522 -5.705 -15.999 1.00 95.81 173 GLU A O 1
ATOM 1430 N N . ALA A 1 174 ? -5.767 -5.978 -14.627 1.00 94.44 174 ALA A N 1
ATOM 1431 C CA . ALA A 1 174 ? -6.130 -7.326 -14.200 1.00 94.44 174 ALA A CA 1
ATOM 1432 C C . ALA A 1 174 ? -7.363 -7.325 -13.285 1.00 94.44 174 ALA A C 1
ATOM 1434 O O . ALA A 1 174 ? -8.245 -8.167 -13.462 1.00 94.44 174 ALA A O 1
ATOM 1435 N N . PHE A 1 175 ? -7.437 -6.371 -12.354 1.00 94.88 175 PHE A N 1
ATOM 1436 C CA . PHE A 1 175 ? -8.583 -6.182 -11.468 1.00 94.88 175 PHE A CA 1
ATOM 1437 C C . PHE A 1 175 ? -9.849 -5.806 -12.248 1.00 94.88 175 PHE A C 1
ATOM 1439 O O . PHE A 1 175 ? -10.885 -6.449 -12.105 1.00 94.88 175 PHE A O 1
ATOM 1446 N N . ASP A 1 176 ? -9.767 -4.806 -13.128 1.00 93.19 176 ASP A N 1
ATOM 1447 C CA . ASP A 1 176 ? -10.920 -4.349 -13.908 1.00 93.19 176 ASP A CA 1
ATOM 1448 C C . ASP A 1 176 ? -11.440 -5.498 -14.807 1.00 93.19 176 ASP A C 1
ATOM 1450 O O . ASP A 1 176 ? -12.647 -5.715 -14.920 1.00 93.19 176 ASP A O 1
ATOM 1454 N N . ARG A 1 177 ? -10.538 -6.329 -15.358 1.00 94.38 177 ARG A N 1
ATOM 1455 C CA . ARG A 1 177 ? -10.902 -7.528 -16.133 1.00 94.38 177 ARG A CA 1
ATOM 1456 C C . ARG A 1 177 ? -11.600 -8.604 -15.297 1.00 94.38 177 ARG A C 1
ATOM 1458 O O . ARG A 1 177 ? -12.544 -9.219 -15.795 1.00 94.38 177 ARG A O 1
ATOM 1465 N N . SER A 1 178 ? -11.139 -8.876 -14.074 1.00 92.31 178 SER A N 1
ATOM 1466 C CA . SER A 1 178 ? -11.769 -9.888 -13.215 1.00 92.31 178 SER A CA 1
ATOM 1467 C C . SER A 1 178 ? -13.162 -9.454 -12.758 1.00 92.31 178 SER A C 1
ATOM 1469 O O . SER A 1 178 ? -14.066 -10.288 -12.708 1.00 92.31 178 SER A O 1
ATOM 1471 N N . MET A 1 179 ? -13.365 -8.156 -12.517 1.00 89.19 179 MET A N 1
ATOM 1472 C CA . MET A 1 179 ? -14.675 -7.592 -12.189 1.00 89.19 179 MET A CA 1
ATOM 1473 C C . MET A 1 179 ? -15.668 -7.740 -13.346 1.00 89.19 179 MET A C 1
ATOM 1475 O O . MET A 1 179 ? -16.756 -8.274 -13.143 1.00 89.19 179 MET A O 1
ATOM 1479 N N . THR A 1 180 ? -15.275 -7.380 -14.575 1.00 88.25 180 THR A N 1
ATOM 1480 C CA . THR A 1 180 ? -16.139 -7.562 -15.758 1.00 88.25 180 THR A CA 1
ATOM 1481 C C . THR A 1 180 ? -16.492 -9.033 -15.998 1.00 88.25 180 THR A C 1
ATOM 1483 O O . THR A 1 180 ? -17.621 -9.350 -16.367 1.00 88.25 180 THR A O 1
ATOM 1486 N N . ALA A 1 181 ? -15.546 -9.953 -15.782 1.00 84.31 181 ALA A N 1
ATOM 1487 C CA . ALA A 1 181 ? -15.802 -11.384 -15.936 1.00 84.31 181 ALA A CA 1
ATOM 1488 C C . ALA A 1 181 ? -16.796 -11.927 -14.892 1.00 84.31 181 ALA A C 1
ATOM 1490 O O . ALA A 1 181 ? -17.596 -12.801 -15.218 1.00 84.31 181 ALA A O 1
ATOM 1491 N N . SER A 1 182 ? -16.763 -11.399 -13.664 1.00 78.31 182 SER A N 1
ATOM 1492 C CA . SER A 1 182 ? -17.684 -11.774 -12.583 1.00 78.31 182 SER A CA 1
ATOM 1493 C C . SER A 1 182 ? -19.126 -11.333 -12.871 1.00 78.31 182 SER A C 1
ATOM 1495 O O . SER A 1 182 ? -20.062 -12.098 -12.662 1.00 78.31 182 SER A O 1
ATOM 1497 N N . GLU A 1 183 ? -19.313 -10.130 -13.423 1.00 77.56 183 GLU A N 1
ATOM 1498 C CA . GLU A 1 183 ? -20.636 -9.583 -13.774 1.00 77.56 183 GLU A CA 1
ATOM 1499 C C . GLU A 1 183 ? -21.293 -10.283 -14.977 1.00 77.56 183 GLU A C 1
ATOM 1501 O O . GLU A 1 183 ? -22.514 -10.266 -15.120 1.00 77.56 183 GLU A O 1
ATOM 1506 N N . ALA A 1 184 ? -20.494 -10.904 -15.848 1.00 71.31 184 ALA A N 1
ATOM 1507 C CA . ALA A 1 184 ? -20.974 -11.576 -17.054 1.00 71.31 184 ALA A CA 1
ATOM 1508 C C . ALA A 1 184 ? -21.505 -13.005 -16.813 1.00 71.31 184 ALA A C 1
ATOM 1510 O O . ALA A 1 184 ? -22.058 -13.609 -17.737 1.00 71.31 184 ALA A O 1
ATOM 1511 N N . LEU A 1 185 ? -21.342 -13.567 -15.609 1.00 59.47 185 LEU A N 1
ATOM 1512 C CA . LEU A 1 185 ? -21.862 -14.893 -15.270 1.00 59.47 185 LEU A CA 1
ATOM 1513 C C . LEU A 1 185 ? -23.328 -14.787 -14.803 1.00 59.47 185 LEU A C 1
ATOM 1515 O O . LEU A 1 185 ? -23.613 -14.039 -13.868 1.00 59.47 185 LEU A O 1
ATOM 1519 N N . PRO A 1 186 ? -24.277 -15.522 -15.420 1.00 52.09 186 PRO A N 1
ATOM 1520 C CA . PRO A 1 186 ? -25.659 -15.532 -14.955 1.00 52.09 186 PRO A CA 1
ATOM 1521 C C . PRO A 1 186 ? -25.739 -16.138 -13.543 1.00 52.09 186 PRO A C 1
ATOM 1523 O O . PRO A 1 186 ? -24.960 -17.045 -13.232 1.00 52.09 186 PRO A O 1
ATOM 1526 N N . PRO A 1 187 ? -26.675 -15.680 -12.692 1.00 62.00 187 PRO A N 1
ATOM 1527 C CA . PRO A 1 187 ? -26.856 -16.255 -11.366 1.00 62.00 187 PRO A CA 1
ATOM 1528 C C . PRO A 1 187 ? -27.215 -17.743 -11.488 1.00 62.00 187 PRO A C 1
ATOM 1530 O O . PRO A 1 187 ? -28.138 -18.100 -12.223 1.00 62.00 187 PRO A O 1
ATOM 1533 N N . THR A 1 188 ? -26.450 -18.590 -10.795 1.00 54.44 188 THR A N 1
ATOM 1534 C CA . THR A 1 188 ? -26.715 -20.028 -10.609 1.00 54.44 188 THR A CA 1
ATOM 1535 C C . THR A 1 188 ? -27.841 -20.275 -9.624 1.00 54.44 188 THR A C 1
ATOM 1537 O O . THR A 1 188 ? -27.833 -19.590 -8.575 1.00 54.44 188 THR A O 1
#

Secondary structure (DSSP, 8-state):
--EEEEEETB---SSHHHHHHHHHHHHHHS-B-GGGGGGTTTEEES-B-TTS-B-TT-TTPEEEEE-BSSS---EEEEE--HHHHHHHHHHHHHHHTSHHHHTSPPPP-GGGEEEEEEE-SSS-EEEEEEETTEEEEEEEE--EE-TTS-EE-S-HHHHHHHHHHHHHHHHHHHHHHHHHHHHTSPP-

Foldseek 3Di:
DDKDWPFFAPDDDPDPVVSLVVVLVCLVPFAWDLLCCVVDHQKHWQDDDPVRHHDPPAPRKIWGWTQTPVDGTTTIMIDPPPVSVVSSVVSSVVSCPDLVNQLFFHHDDPVQWDWDWADDDQQWIKIWIAGVNHTLDIGIWGWHQDPVRDIDTDDVVVVSVVVVVSRSVVSNVVSVVVVVVVVPDDDD

pLDDT: mean 88.5, std 10.35, range [52.09, 98.19]

Radius of gyration: 22.55 Å; chains: 1; bounding box: 64×36×60 Å

Sequence (188 aa):
MTTIVLSNGHLRSETVEAAIDALIEMLNDHPLNRLFEKYGDFVERDARNLRGEWLEGVENAISFFGNFFDRSHVFSIVSNDPHHVERLCAAIAANRQRPDYLRQPPPYDPDKLVIERKRFSTIQGEVLLTYEGQRIEQYGDTIRLDGRGNYEGHEDHYWHDIAKRDLARRHVEAFDRSMTASEALPPT